Protein AF-A0A7W6ILU9-F1 (afdb_monomer_lite)

Organism: NCBI:txid395930

Sequence (269 aa):
MRFGDVFLIGLHGTRIWRSPSQAEGTRGKYREAATDLNTPDIWGWGEFIFEDMAAGSEQHDWLISVLESDAFKSAPVKVALMHHPAHGMGDNSVPAFAHPEQILDYDDDGRLVGIRYDYPLEKDIFVNDVEPLLSEAGVQLVHTGHSHVWYRFVNPEGMNILETSNVGNNYGCYIEGHKARGNGASGFDYDSADYAVTGDPHGYQPVMPTEFSPMSNADGQPLPCVASNEMTAFSILETGPQGASVNPYVFDATIPDSEVRMFDRFALN

Radius of gyration: 20.17 Å; chains: 1; bounding box: 44×49×65 Å

pLDDT: mean 94.49, std 4.35, range [61.09, 98.75]

Structure (mmCIF, N/CA/C/O backbone):
data_AF-A0A7W6ILU9-F1
#
_entry.id   AF-A0A7W6ILU9-F1
#
loop_
_atom_site.group_PDB
_atom_site.id
_atom_site.type_symbol
_atom_site.label_atom_id
_atom_site.label_alt_id
_atom_site.label_comp_id
_atom_site.label_asym_id
_atom_site.label_entity_id
_atom_site.label_seq_id
_atom_site.pdbx_PDB_ins_code
_atom_site.Cartn_x
_atom_site.Cartn_y
_atom_site.Cartn_z
_atom_site.occupancy
_atom_site.B_iso_or_equiv
_atom_site.auth_seq_id
_atom_site.auth_comp_id
_atom_site.auth_asym_id
_atom_site.auth_atom_id
_atom_site.pdbx_PDB_model_num
ATOM 1 N N . MET A 1 1 ? -4.883 -16.606 12.150 1.00 90.81 1 MET A N 1
ATOM 2 C CA . MET A 1 1 ? -4.634 -17.124 13.519 1.00 90.81 1 MET A CA 1
ATOM 3 C C . MET A 1 1 ? -5.484 -16.336 14.503 1.00 90.81 1 MET A C 1
ATOM 5 O O . MET A 1 1 ? -5.580 -15.129 14.341 1.00 90.81 1 MET A O 1
ATOM 9 N N . ARG A 1 2 ? -6.103 -16.982 15.501 1.00 93.81 2 ARG A N 1
ATOM 10 C CA . ARG A 1 2 ? -6.964 -16.302 16.483 1.00 93.81 2 ARG A CA 1
ATOM 11 C C . ARG A 1 2 ? -6.240 -16.043 17.807 1.00 93.81 2 ARG A C 1
ATOM 13 O O . ARG A 1 2 ? -5.638 -16.958 18.362 1.00 93.81 2 ARG A O 1
ATOM 20 N N . PHE A 1 3 ? -6.384 -14.828 18.325 1.00 92.00 3 PHE A N 1
ATOM 21 C CA . PHE A 1 3 ? -5.905 -14.354 19.620 1.00 92.00 3 PHE A CA 1
ATOM 22 C C . PHE A 1 3 ? -7.059 -13.669 20.359 1.00 92.00 3 PHE A C 1
ATOM 24 O O . PHE A 1 3 ? -7.381 -12.514 20.094 1.00 92.00 3 PHE A O 1
ATOM 31 N N . GLY A 1 4 ? -7.715 -14.393 21.270 1.00 91.69 4 GLY A N 1
ATOM 32 C CA . GLY A 1 4 ? -8.922 -13.888 21.932 1.00 91.69 4 GLY A CA 1
ATOM 33 C C . GLY A 1 4 ? -10.013 -13.550 20.912 1.00 91.69 4 GLY A C 1
ATOM 34 O O . GLY A 1 4 ? -10.457 -14.429 20.168 1.00 91.69 4 GLY A O 1
ATOM 35 N N . ASP A 1 5 ? -10.408 -12.280 20.861 1.00 93.38 5 ASP A N 1
ATOM 36 C CA . ASP A 1 5 ? -11.429 -11.768 19.938 1.00 93.38 5 ASP A CA 1
ATOM 37 C C . ASP A 1 5 ? -10.874 -11.349 18.569 1.00 93.38 5 ASP A C 1
ATOM 39 O O . ASP A 1 5 ? -11.647 -11.060 17.658 1.00 93.38 5 ASP A O 1
ATOM 43 N N . VAL A 1 6 ? -9.549 -11.357 18.397 1.00 96.69 6 VAL A N 1
ATOM 44 C CA . VAL A 1 6 ? -8.892 -10.949 17.153 1.00 96.69 6 VAL A CA 1
ATOM 45 C C . VAL A 1 6 ? -8.537 -12.165 16.311 1.00 96.69 6 VAL A C 1
ATOM 47 O O . VAL A 1 6 ? -7.853 -13.079 16.771 1.00 96.69 6 VAL A O 1
ATOM 50 N N . PHE A 1 7 ? -8.939 -12.166 15.048 1.00 98.25 7 PHE A N 1
ATOM 51 C CA . PHE A 1 7 ? -8.392 -13.034 14.021 1.00 98.25 7 PHE A CA 1
ATOM 52 C C . PHE A 1 7 ? -7.439 -12.242 13.135 1.00 98.25 7 PHE A C 1
ATOM 54 O O . PHE A 1 7 ? -7.813 -11.243 12.532 1.00 98.25 7 PHE A O 1
ATOM 61 N N . LEU A 1 8 ? -6.203 -12.720 13.057 1.00 98.12 8 LEU A N 1
ATOM 62 C CA . LEU A 1 8 ? -5.126 -12.113 12.296 1.00 98.12 8 LEU A CA 1
ATOM 63 C C . LEU A 1 8 ? -4.817 -12.938 11.047 1.00 98.12 8 LEU A C 1
ATOM 65 O O . LEU A 1 8 ? -4.481 -14.124 11.155 1.00 98.12 8 LEU A O 1
ATOM 69 N N . ILE A 1 9 ? -4.906 -12.313 9.881 1.00 98.56 9 ILE A N 1
ATOM 70 C CA . ILE A 1 9 ? -4.467 -12.845 8.591 1.00 98.56 9 ILE A CA 1
ATOM 71 C C . ILE A 1 9 ? -3.109 -12.211 8.289 1.00 98.56 9 ILE A C 1
ATOM 73 O O . ILE A 1 9 ? -2.983 -10.992 8.291 1.00 98.56 9 ILE A O 1
ATOM 77 N N . GLY A 1 10 ? -2.084 -13.031 8.073 1.00 97.69 10 GLY A N 1
ATOM 78 C CA . GLY A 1 10 ? -0.781 -12.561 7.606 1.00 97.69 10 GLY A CA 1
ATOM 79 C C . GLY A 1 10 ? -0.637 -12.887 6.130 1.00 97.69 10 GLY A C 1
ATOM 80 O O . GLY A 1 10 ? -0.646 -14.065 5.784 1.00 97.69 10 GLY A O 1
ATOM 81 N N . LEU A 1 11 ? -0.522 -11.858 5.298 1.00 97.56 11 LEU A N 1
ATOM 82 C CA . LEU A 1 11 ? -0.305 -11.969 3.864 1.00 97.56 11 LEU A CA 1
ATOM 83 C C . LEU A 1 11 ? 1.154 -11.650 3.545 1.00 97.56 11 LEU A C 1
ATOM 85 O O . LEU A 1 11 ? 1.742 -10.694 4.059 1.00 97.56 11 LEU A O 1
ATOM 89 N N . HIS A 1 12 ? 1.732 -12.426 2.644 1.00 95.38 12 HIS A N 1
ATOM 90 C CA . HIS A 1 12 ? 3.054 -12.210 2.087 1.00 95.38 12 HIS A CA 1
ATOM 91 C C . HIS A 1 12 ? 3.025 -11.177 0.947 1.00 95.38 12 HIS A C 1
ATOM 93 O O . HIS A 1 12 ? 3.583 -11.388 -0.126 1.00 95.38 12 HIS A O 1
ATOM 99 N N . GLY A 1 13 ? 2.402 -10.021 1.200 1.00 94.19 13 GLY A N 1
ATOM 100 C CA . GLY A 1 13 ? 2.417 -8.864 0.304 1.00 94.19 13 GLY A CA 1
ATOM 101 C C . GLY A 1 13 ? 3.770 -8.163 0.348 1.00 94.19 13 GLY A C 1
ATOM 102 O O . GLY A 1 13 ? 3.935 -7.142 1.021 1.00 94.19 13 GLY A O 1
ATOM 103 N N . THR A 1 14 ? 4.768 -8.763 -0.301 1.00 93.44 14 THR A N 1
ATOM 104 C CA . THR A 1 14 ? 6.145 -8.261 -0.379 1.00 93.44 14 THR A CA 1
ATOM 105 C C . THR A 1 14 ? 6.693 -8.396 -1.795 1.00 93.44 14 THR A C 1
ATOM 107 O O . THR A 1 14 ? 6.437 -9.371 -2.500 1.00 93.44 14 THR A O 1
ATOM 110 N N . ARG A 1 15 ? 7.499 -7.415 -2.193 1.00 92.50 15 ARG A N 1
ATOM 111 C CA . ARG A 1 15 ? 8.241 -7.398 -3.455 1.00 92.50 15 ARG A CA 1
ATOM 112 C C . ARG A 1 15 ? 9.675 -6.970 -3.207 1.00 92.50 15 ARG A C 1
ATOM 114 O O . ARG A 1 15 ? 9.976 -6.372 -2.167 1.00 92.50 15 ARG A O 1
ATOM 121 N N . ILE A 1 16 ? 10.565 -7.279 -4.142 1.00 94.00 16 ILE A N 1
ATOM 122 C CA . ILE A 1 16 ? 11.944 -6.799 -4.065 1.00 94.00 16 ILE A CA 1
ATOM 123 C C . ILE A 1 16 ? 11.951 -5.265 -4.126 1.00 94.00 16 ILE A C 1
ATOM 125 O O . ILE A 1 16 ? 11.268 -4.662 -4.946 1.00 94.00 16 ILE A O 1
ATOM 129 N N . TRP A 1 17 ? 12.738 -4.619 -3.265 1.00 90.69 17 TRP A N 1
ATOM 130 C CA . TRP A 1 17 ? 12.979 -3.183 -3.390 1.00 90.69 17 TRP A CA 1
ATOM 131 C C . TRP A 1 17 ? 14.043 -2.928 -4.458 1.00 90.69 17 TRP A C 1
ATOM 133 O O . TRP A 1 17 ? 15.142 -3.502 -4.399 1.00 90.69 17 TRP A O 1
ATOM 143 N N . ARG A 1 18 ? 13.753 -2.040 -5.415 1.00 92.31 18 ARG A N 1
ATOM 144 C CA . ARG A 1 18 ? 14.724 -1.578 -6.414 1.00 92.31 18 ARG A CA 1
ATOM 145 C C . ARG A 1 18 ? 14.796 -0.058 -6.463 1.00 92.31 18 ARG A C 1
ATOM 147 O O . ARG A 1 18 ? 13.880 0.667 -6.086 1.00 92.31 18 ARG A O 1
ATOM 154 N N . SER A 1 19 ? 15.920 0.431 -6.984 1.00 91.69 19 SER A N 1
ATOM 155 C CA . SER A 1 19 ? 16.102 1.860 -7.218 1.00 91.69 19 SER A CA 1
ATOM 156 C C . SER A 1 19 ? 15.031 2.386 -8.188 1.00 91.69 19 SER A C 1
ATOM 158 O O . SER A 1 19 ? 14.862 1.788 -9.254 1.00 91.69 19 SER A O 1
ATOM 160 N N . PRO A 1 20 ? 14.363 3.513 -7.874 1.00 90.38 20 PRO A N 1
ATOM 161 C CA . PRO A 1 20 ? 13.434 4.189 -8.782 1.00 90.38 20 PRO A CA 1
ATOM 162 C C . PRO A 1 20 ? 14.133 4.989 -9.890 1.00 90.38 20 PRO A C 1
ATOM 164 O O . PRO A 1 20 ? 13.475 5.546 -10.762 1.00 90.38 20 PRO A O 1
ATOM 167 N N . SER A 1 21 ? 15.466 5.089 -9.862 1.00 91.00 21 SER A N 1
ATOM 168 C CA . SER A 1 21 ? 16.217 5.822 -10.881 1.00 91.00 21 SER A CA 1
ATOM 169 C C . SER A 1 21 ? 16.055 5.183 -12.262 1.00 91.00 21 SER A C 1
ATOM 171 O O . SER A 1 21 ? 16.263 3.985 -12.437 1.00 91.00 21 SER A O 1
ATOM 173 N N . GLN A 1 22 ? 15.770 6.018 -13.261 1.00 90.06 22 GLN A N 1
ATOM 174 C CA . GLN A 1 22 ? 15.741 5.637 -14.675 1.00 90.06 22 GLN A CA 1
ATOM 175 C C . GLN A 1 22 ? 17.067 5.944 -15.399 1.00 90.06 22 GLN A C 1
ATOM 177 O O . GLN A 1 22 ? 17.137 5.880 -16.628 1.00 90.06 22 GLN A O 1
ATOM 182 N N . ALA A 1 23 ? 18.129 6.297 -14.661 1.00 91.69 23 ALA A N 1
ATOM 183 C CA . ALA A 1 23 ? 19.441 6.572 -15.243 1.00 91.69 23 ALA A CA 1
ATOM 184 C C . ALA A 1 23 ? 20.034 5.324 -15.917 1.00 91.69 23 ALA A C 1
ATOM 186 O O . ALA A 1 23 ? 19.822 4.204 -15.455 1.00 91.69 23 ALA A O 1
ATOM 187 N N . GLU A 1 24 ? 20.830 5.528 -16.965 1.00 89.50 24 GLU A N 1
ATOM 188 C CA . GLU A 1 24 ? 21.296 4.477 -17.880 1.00 89.50 24 GLU A CA 1
ATOM 189 C C . GLU 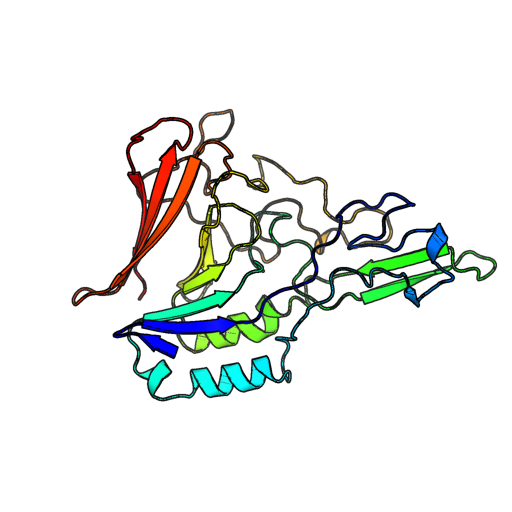A 1 24 ? 22.050 3.315 -17.212 1.00 89.50 24 GLU A C 1
ATOM 191 O O . GLU A 1 24 ? 21.902 2.167 -17.620 1.00 89.50 24 GLU A O 1
ATOM 196 N N . GLY A 1 25 ? 22.816 3.594 -16.155 1.00 91.62 25 GLY A N 1
ATOM 197 C CA . GLY A 1 25 ? 23.538 2.580 -15.378 1.00 91.62 25 GLY A CA 1
ATOM 198 C C . GLY A 1 25 ? 22.722 1.933 -14.255 1.00 91.62 25 GLY A C 1
ATOM 199 O O . GLY A 1 25 ? 23.298 1.274 -13.391 1.00 91.62 25 GLY A O 1
ATOM 200 N N . THR A 1 26 ? 21.408 2.167 -14.190 1.00 91.12 26 THR A N 1
ATOM 201 C CA . THR A 1 26 ? 20.577 1.679 -13.084 1.00 91.12 26 THR A CA 1
ATOM 202 C C . THR A 1 26 ? 19.990 0.318 -13.419 1.00 91.12 26 THR A C 1
ATOM 204 O O . THR A 1 26 ? 19.175 0.200 -14.325 1.00 91.12 26 THR A O 1
ATOM 207 N N . ARG A 1 27 ? 20.322 -0.685 -12.603 1.00 93.12 27 ARG A N 1
ATOM 208 C CA . ARG A 1 27 ? 19.509 -1.895 -12.451 1.00 93.12 27 ARG A CA 1
ATOM 209 C C . ARG A 1 27 ? 18.354 -1.584 -11.499 1.00 93.12 27 ARG A C 1
ATOM 211 O O . ARG A 1 27 ? 18.511 -1.673 -10.275 1.00 93.12 27 ARG A O 1
ATOM 218 N N . GLY A 1 28 ? 17.263 -1.076 -12.059 1.00 93.25 28 GLY A N 1
ATOM 219 C CA . GLY A 1 28 ? 16.183 -0.419 -11.325 1.00 93.25 28 GLY A CA 1
ATOM 220 C C . GLY A 1 28 ? 14.861 -1.171 -11.384 1.00 93.25 28 GLY A C 1
ATOM 221 O O . GLY A 1 28 ? 14.774 -2.274 -11.915 1.00 93.25 28 GLY A O 1
ATOM 222 N N . LYS A 1 29 ? 13.820 -0.548 -10.827 1.00 93.50 29 LYS A N 1
ATOM 223 C CA . LYS A 1 29 ? 12.450 -1.074 -10.915 1.00 93.50 29 LYS A CA 1
ATOM 224 C C . LYS A 1 29 ? 11.869 -0.984 -12.326 1.00 93.50 29 LYS A C 1
ATOM 226 O O . LYS A 1 29 ? 11.129 -1.872 -12.720 1.00 93.50 29 LYS A O 1
ATOM 231 N N . TYR A 1 30 ? 12.229 0.048 -13.087 1.00 94.50 30 TYR A N 1
ATOM 232 C CA . TYR A 1 30 ? 11.633 0.316 -14.402 1.00 94.50 30 TYR A CA 1
ATOM 233 C C . TYR A 1 30 ? 12.499 -0.137 -15.577 1.00 94.50 30 TYR A C 1
ATOM 235 O O . TYR A 1 30 ? 12.015 -0.206 -16.696 1.00 94.50 30 TYR A O 1
ATOM 243 N N . ARG A 1 31 ? 13.789 -0.420 -15.366 1.00 94.50 31 ARG A N 1
ATOM 244 C CA . ARG A 1 31 ? 14.710 -0.767 -16.456 1.00 94.50 31 ARG A CA 1
ATOM 245 C C . ARG A 1 31 ? 15.947 -1.507 -15.982 1.00 94.50 31 ARG A C 1
ATOM 247 O O . ARG A 1 31 ? 16.357 -1.379 -14.825 1.00 94.50 31 ARG A O 1
ATOM 254 N N . GLU A 1 32 ? 16.582 -2.182 -16.929 1.00 96.25 32 GLU A N 1
ATOM 255 C CA . GLU A 1 32 ? 17.940 -2.693 -16.776 1.00 96.25 32 GLU A CA 1
ATOM 256 C C . GLU A 1 32 ? 19.002 -1.636 -17.107 1.00 96.25 32 GLU A C 1
ATOM 258 O O . GLU A 1 32 ? 18.757 -0.640 -17.808 1.00 96.25 32 GLU A O 1
ATOM 263 N N . ALA A 1 33 ? 20.214 -1.878 -16.600 1.00 95.38 33 ALA A N 1
ATOM 264 C CA . ALA A 1 33 ? 21.383 -1.092 -16.959 1.00 95.38 33 ALA A CA 1
ATOM 265 C C . ALA A 1 33 ? 21.766 -1.364 -18.423 1.00 95.38 33 ALA A C 1
ATOM 267 O O . ALA A 1 33 ? 21.808 -2.514 -18.863 1.00 95.38 33 ALA A O 1
ATOM 268 N N . ALA A 1 34 ? 22.103 -0.317 -19.182 1.00 93.69 34 ALA A N 1
ATOM 269 C CA . ALA A 1 34 ? 22.416 -0.456 -20.610 1.00 93.69 34 ALA A CA 1
ATOM 270 C C . ALA A 1 34 ? 23.639 -1.354 -20.882 1.00 93.69 34 ALA A C 1
ATOM 272 O O . ALA A 1 34 ? 23.733 -1.992 -21.928 1.00 93.69 34 ALA A O 1
ATOM 273 N N . THR A 1 35 ? 24.568 -1.452 -19.927 1.00 95.50 35 THR A N 1
ATOM 274 C CA . THR A 1 35 ? 25.740 -2.337 -20.019 1.00 95.50 35 THR A CA 1
ATOM 275 C C . THR A 1 35 ? 25.392 -3.820 -19.923 1.00 95.50 35 THR A C 1
ATOM 277 O O . THR A 1 35 ? 26.192 -4.659 -20.340 1.00 95.50 35 THR A O 1
ATOM 280 N N . ASP A 1 36 ? 24.205 -4.146 -19.411 1.00 95.75 36 ASP A N 1
ATOM 281 C CA . ASP A 1 36 ? 23.847 -5.495 -18.976 1.00 95.75 36 ASP A CA 1
ATOM 282 C C . ASP A 1 36 ? 22.849 -6.167 -19.935 1.00 95.75 36 ASP A C 1
ATOM 284 O O . ASP A 1 36 ? 22.543 -7.348 -19.781 1.00 95.75 36 ASP A O 1
ATOM 288 N N . LEU A 1 37 ? 22.387 -5.462 -20.976 1.00 95.25 37 LEU A N 1
ATOM 289 C CA . LEU A 1 37 ? 21.336 -5.913 -21.905 1.00 95.25 37 LEU A CA 1
ATOM 290 C C . LEU A 1 37 ? 21.620 -7.267 -22.575 1.00 95.25 37 LEU A C 1
ATOM 292 O O . LEU A 1 37 ? 20.694 -7.967 -22.956 1.00 95.25 37 LEU A O 1
ATOM 296 N N . ASN A 1 38 ? 22.889 -7.660 -22.708 1.00 94.56 38 ASN A N 1
ATOM 297 C CA . ASN A 1 38 ? 23.279 -8.939 -23.315 1.00 94.56 38 ASN A CA 1
ATOM 298 C C . ASN A 1 38 ? 23.630 -10.032 -22.287 1.00 94.56 38 ASN A C 1
ATOM 300 O O . ASN A 1 38 ? 24.141 -11.083 -22.670 1.00 94.56 38 ASN A O 1
ATOM 304 N N . THR A 1 39 ? 23.385 -9.794 -20.993 1.00 95.12 39 THR A N 1
ATOM 305 C CA . THR A 1 39 ? 23.725 -10.720 -19.899 1.00 95.12 39 THR A CA 1
ATOM 306 C C . THR A 1 39 ? 22.518 -10.939 -18.969 1.00 95.12 39 THR A C 1
ATOM 308 O O . THR A 1 39 ? 22.460 -10.351 -17.891 1.00 95.12 39 THR A O 1
ATOM 311 N N . PRO A 1 40 ? 21.550 -11.797 -19.346 1.00 93.44 40 PRO A N 1
ATOM 312 C CA . PRO A 1 40 ? 20.323 -12.011 -18.566 1.00 93.44 40 PRO A CA 1
ATOM 313 C C . PRO A 1 40 ? 20.527 -12.422 -17.102 1.00 93.44 40 PRO A C 1
ATOM 315 O O . PRO A 1 40 ? 19.727 -12.070 -16.238 1.00 93.44 40 PRO A O 1
ATOM 318 N N . ASP A 1 41 ? 21.628 -13.111 -16.797 1.00 94.75 41 ASP A N 1
ATOM 319 C CA . ASP A 1 41 ? 21.938 -13.602 -15.447 1.00 94.75 41 ASP A CA 1
ATOM 320 C C . ASP A 1 41 ? 22.176 -12.488 -14.411 1.00 94.75 41 ASP A C 1
ATOM 322 O O . ASP A 1 41 ? 22.170 -12.753 -13.208 1.00 94.75 41 ASP A O 1
ATOM 326 N N . ILE A 1 42 ? 22.412 -11.247 -14.852 1.00 93.81 42 ILE A N 1
ATOM 327 C CA . ILE A 1 42 ? 22.664 -10.105 -13.957 1.00 93.81 42 ILE A CA 1
ATOM 328 C C . ILE A 1 42 ? 21.525 -9.081 -13.931 1.00 93.81 42 ILE A C 1
ATOM 330 O O . ILE A 1 42 ? 21.615 -8.109 -13.168 1.00 93.81 42 ILE A O 1
ATOM 334 N N . TRP A 1 43 ? 20.458 -9.318 -14.701 1.00 95.00 43 TRP A N 1
ATOM 335 C CA . TRP A 1 43 ? 19.278 -8.457 -14.732 1.00 95.00 43 TRP A CA 1
ATOM 336 C C . TRP A 1 43 ? 18.595 -8.369 -13.363 1.00 95.00 43 TRP A C 1
ATOM 338 O O . TRP A 1 43 ? 18.657 -9.273 -12.522 1.00 95.00 43 TRP A O 1
ATOM 348 N N . GLY A 1 44 ? 17.974 -7.222 -13.119 1.00 94.06 44 GLY A N 1
ATOM 349 C CA . GLY A 1 44 ? 17.188 -6.923 -11.935 1.00 94.06 44 GLY A CA 1
ATOM 350 C C . GLY A 1 44 ? 15.788 -7.526 -11.967 1.00 94.06 44 GLY A C 1
ATOM 351 O O . GLY A 1 44 ? 15.272 -7.815 -10.883 1.00 94.06 44 GLY A O 1
ATOM 352 N N . TRP A 1 45 ? 15.228 -7.738 -13.164 1.00 95.38 45 TRP A N 1
ATOM 353 C CA . TRP A 1 45 ? 13.873 -8.259 -13.391 1.00 95.38 45 TRP A CA 1
ATOM 354 C C . TRP A 1 45 ? 12.781 -7.397 -12.744 1.00 95.38 45 TRP A C 1
ATOM 356 O O . TRP A 1 45 ? 11.783 -7.912 -12.247 1.00 95.38 45 TRP A O 1
ATOM 366 N N . GLY A 1 46 ? 13.004 -6.080 -12.711 1.00 95.12 46 GLY A N 1
ATOM 367 C CA . GLY A 1 46 ? 12.098 -5.128 -12.076 1.00 95.12 46 GLY A CA 1
ATOM 368 C C . GLY A 1 46 ? 11.896 -5.368 -10.571 1.00 95.12 46 GLY A C 1
ATOM 369 O O . GLY A 1 46 ? 12.776 -5.871 -9.861 1.00 95.12 46 GLY A O 1
ATOM 370 N N . GLU A 1 47 ? 10.726 -4.969 -10.076 1.00 94.12 47 GLU A N 1
ATOM 371 C CA . GLU A 1 47 ? 10.203 -5.220 -8.734 1.00 94.12 47 GLU A CA 1
ATOM 372 C C . GLU A 1 47 ? 9.282 -6.437 -8.733 1.00 94.12 47 GLU A C 1
ATOM 374 O O . GLU A 1 47 ? 8.073 -6.329 -8.553 1.00 94.12 47 GLU A O 1
ATOM 379 N N . PHE A 1 48 ? 9.870 -7.616 -8.928 1.00 94.31 48 PHE A N 1
ATOM 380 C CA . PHE A 1 48 ? 9.135 -8.871 -8.827 1.00 94.31 48 PHE A CA 1
ATOM 381 C C . PHE A 1 48 ? 8.624 -9.143 -7.402 1.00 94.31 48 PHE A C 1
ATOM 383 O O . PHE A 1 48 ? 9.237 -8.771 -6.390 1.00 94.31 48 PHE A O 1
ATOM 390 N N . ILE A 1 49 ? 7.496 -9.843 -7.345 1.00 95.00 49 ILE A N 1
ATOM 391 C CA . ILE A 1 49 ? 6.822 -10.276 -6.121 1.00 95.00 49 ILE A CA 1
ATOM 392 C C . ILE A 1 49 ? 7.438 -11.600 -5.647 1.00 95.00 49 ILE A C 1
ATOM 394 O O . ILE A 1 49 ? 7.764 -12.461 -6.461 1.00 95.00 49 ILE A O 1
ATOM 398 N N . PHE A 1 50 ? 7.632 -11.759 -4.334 1.00 94.25 50 PHE A N 1
ATOM 399 C CA . PHE A 1 50 ? 8.247 -12.975 -3.780 1.00 94.25 50 PHE A CA 1
ATOM 400 C C . PHE A 1 50 ? 7.276 -14.151 -3.678 1.00 94.25 50 PHE A C 1
ATOM 402 O O . PHE A 1 50 ? 7.660 -15.274 -3.977 1.00 94.25 50 PHE A O 1
ATOM 409 N N . GLU A 1 51 ? 6.042 -13.886 -3.248 1.00 95.50 51 GLU A N 1
ATOM 410 C CA . GLU A 1 51 ? 4.966 -14.877 -3.186 1.00 95.50 51 GLU A CA 1
ATOM 411 C C . GLU A 1 51 ? 3.724 -14.266 -3.806 1.00 95.50 51 GLU A C 1
ATOM 413 O O . GLU A 1 51 ? 3.293 -13.182 -3.406 1.00 95.50 51 GLU A O 1
ATOM 418 N N . ASP A 1 52 ? 3.164 -14.959 -4.786 1.00 95.75 52 ASP A N 1
ATOM 419 C CA . ASP A 1 52 ? 2.038 -14.440 -5.541 1.00 95.75 52 ASP A CA 1
ATOM 420 C C . ASP A 1 52 ? 0.759 -14.430 -4.689 1.00 95.75 52 ASP A C 1
ATOM 422 O O . ASP A 1 52 ? 0.487 -15.364 -3.927 1.00 95.75 52 ASP A O 1
ATOM 426 N N . MET A 1 53 ? -0.040 -13.377 -4.832 1.00 97.19 53 MET A N 1
ATOM 427 C CA . MET A 1 53 ? -1.361 -13.231 -4.208 1.00 97.19 53 MET A CA 1
ATOM 428 C C . MET A 1 53 ? -2.489 -13.163 -5.243 1.00 97.19 53 MET A C 1
ATOM 430 O O . MET A 1 53 ? -3.645 -13.021 -4.850 1.00 97.19 53 MET A O 1
ATOM 434 N N . ALA A 1 54 ? -2.158 -13.253 -6.534 1.00 97.75 54 ALA A N 1
ATOM 435 C CA . ALA A 1 54 ? -3.131 -13.201 -7.609 1.00 97.75 54 ALA A CA 1
ATOM 436 C C . ALA A 1 54 ? -4.098 -14.382 -7.553 1.00 97.75 54 ALA A C 1
ATOM 438 O O . ALA A 1 54 ? -3.782 -15.453 -7.020 1.00 97.75 54 ALA A O 1
ATOM 439 N N . ALA A 1 55 ? -5.271 -14.197 -8.150 1.00 98.12 55 ALA A N 1
ATOM 440 C CA . ALA A 1 55 ? -6.278 -15.239 -8.247 1.00 98.12 55 ALA A CA 1
ATOM 441 C C . ALA A 1 55 ? -5.685 -16.549 -8.808 1.00 98.12 55 ALA A C 1
ATOM 443 O O . ALA A 1 55 ? -5.082 -16.585 -9.882 1.00 98.12 55 ALA A O 1
ATOM 444 N N . GLY A 1 56 ? -5.874 -17.644 -8.067 1.00 97.44 56 GLY A N 1
ATOM 445 C CA . GLY A 1 56 ? -5.341 -18.970 -8.398 1.00 97.44 56 GLY A CA 1
ATOM 446 C C . GLY A 1 56 ? -3.917 -19.249 -7.904 1.00 97.44 56 GLY A C 1
ATOM 447 O O . GLY A 1 56 ? -3.389 -20.330 -8.176 1.00 97.44 56 GLY A O 1
ATOM 448 N N . SER A 1 57 ? -3.283 -18.320 -7.178 1.00 98.38 57 SER A N 1
ATOM 449 C CA . SER A 1 57 ? -2.055 -18.613 -6.437 1.00 98.38 57 SER A CA 1
ATOM 450 C C . SER A 1 57 ? -2.338 -19.463 -5.191 1.00 98.38 57 SER A C 1
ATOM 452 O O . SER A 1 57 ? -3.443 -19.459 -4.644 1.00 98.38 57 SER A O 1
ATOM 454 N N . GLU A 1 58 ? -1.314 -20.156 -4.680 1.00 98.31 58 GLU A N 1
ATOM 455 C CA . GLU A 1 58 ? -1.434 -20.935 -3.438 1.00 98.31 58 GLU A CA 1
ATOM 456 C C . GLU A 1 58 ? -1.875 -20.059 -2.255 1.00 98.31 58 GLU A C 1
ATOM 458 O O . GLU A 1 58 ? -2.696 -20.475 -1.439 1.00 98.31 58 GLU A O 1
ATOM 463 N N . GLN A 1 59 ? -1.368 -18.826 -2.175 1.00 98.12 59 GLN A N 1
ATOM 464 C CA . GLN A 1 59 ? -1.715 -17.900 -1.103 1.00 98.12 59 GLN A CA 1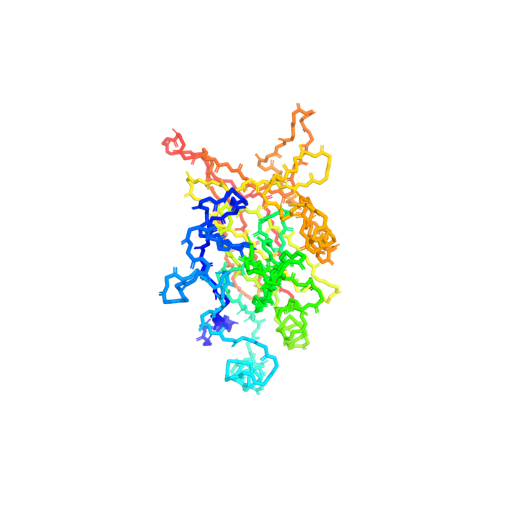
ATOM 465 C C . GLN A 1 59 ? -3.147 -17.372 -1.230 1.00 98.12 59 GLN A C 1
ATOM 467 O O . GLN A 1 59 ? -3.826 -17.216 -0.215 1.00 98.12 59 GLN A O 1
ATOM 472 N N . HIS A 1 60 ? -3.614 -17.115 -2.451 1.00 98.56 60 HIS A N 1
ATOM 473 C CA . HIS A 1 60 ? -4.986 -16.693 -2.706 1.00 98.56 60 HIS A CA 1
ATOM 474 C C . HIS A 1 60 ? -5.986 -17.802 -2.338 1.00 98.56 60 HIS A C 1
ATOM 476 O O . HIS A 1 60 ? -6.936 -17.573 -1.586 1.00 98.56 60 HIS A O 1
ATOM 482 N N . ASP A 1 61 ? -5.732 -19.035 -2.779 1.00 98.50 61 ASP A N 1
ATOM 483 C CA . ASP A 1 61 ? -6.579 -20.188 -2.451 1.00 98.50 61 ASP A CA 1
ATOM 484 C C . ASP A 1 61 ? -6.550 -20.503 -0.947 1.00 98.50 61 ASP A C 1
ATOM 486 O O . ASP A 1 61 ? -7.577 -20.812 -0.328 1.00 98.50 61 ASP A O 1
ATOM 490 N N . TRP A 1 62 ? -5.379 -20.356 -0.321 1.00 98.50 62 TRP A N 1
ATOM 491 C CA . TRP A 1 62 ? -5.250 -20.423 1.129 1.00 98.50 62 TRP A CA 1
ATOM 492 C C . TRP A 1 62 ? -6.086 -19.344 1.822 1.00 98.50 62 TRP A C 1
ATOM 494 O O . TRP A 1 62 ? -6.800 -19.667 2.776 1.00 98.50 62 TRP A O 1
ATOM 504 N N . LEU A 1 63 ? -6.042 -18.093 1.350 1.00 98.75 63 LEU A N 1
ATOM 505 C CA . LEU A 1 63 ? -6.821 -16.996 1.919 1.00 98.75 63 LEU A CA 1
ATOM 506 C C . LEU A 1 63 ? -8.313 -17.331 1.889 1.00 98.75 63 LEU A C 1
ATOM 508 O O . LEU A 1 63 ? -8.955 -17.254 2.935 1.00 98.75 63 LEU A O 1
ATOM 512 N N . ILE A 1 64 ? -8.844 -17.802 0.756 1.00 98.75 64 ILE A N 1
ATOM 513 C CA . ILE A 1 64 ? -10.243 -18.250 0.655 1.00 98.75 64 ILE A CA 1
ATOM 514 C C . ILE A 1 64 ? -10.560 -19.277 1.752 1.00 98.75 64 ILE A C 1
ATOM 516 O O . ILE A 1 64 ? -11.505 -19.090 2.523 1.00 98.75 64 ILE A O 1
ATOM 520 N N . SER A 1 65 ? -9.719 -20.305 1.915 1.00 98.56 65 SER A N 1
ATOM 521 C CA . SER A 1 65 ? -9.932 -21.333 2.947 1.00 98.56 65 SER A CA 1
ATOM 522 C C . SER A 1 65 ? -9.912 -20.773 4.381 1.00 98.56 65 SER A C 1
ATOM 524 O O . SER A 1 65 ? -10.657 -21.226 5.257 1.00 98.56 65 SER A O 1
ATOM 526 N N . VAL A 1 66 ? -9.084 -19.752 4.637 1.00 98.56 66 VAL A N 1
ATOM 527 C CA . VAL A 1 66 ? -9.014 -19.062 5.931 1.00 98.56 66 VAL A CA 1
ATOM 528 C C . VAL A 1 66 ? -10.298 -18.287 6.198 1.00 98.56 66 VAL A C 1
ATOM 530 O O . VAL A 1 66 ? -10.842 -18.394 7.304 1.00 98.56 66 VAL A O 1
ATOM 533 N N . LEU A 1 67 ? -10.797 -17.552 5.203 1.00 98.62 67 LEU A N 1
ATOM 534 C CA . LEU A 1 67 ? -12.033 -16.769 5.295 1.00 98.62 67 LEU A CA 1
ATOM 535 C C . LEU A 1 67 ? -13.268 -17.671 5.473 1.00 98.62 67 LEU A C 1
ATOM 537 O O . LEU A 1 67 ? -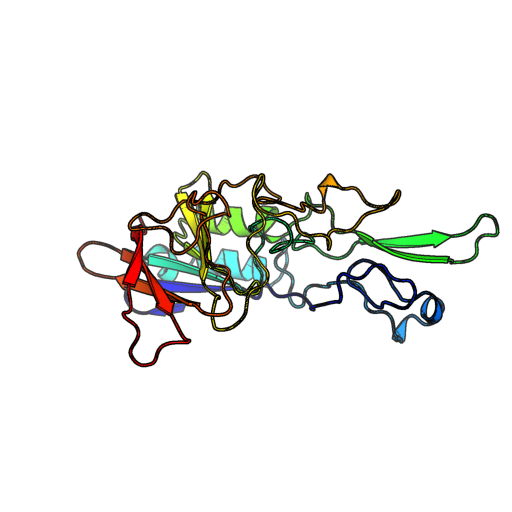14.249 -17.295 6.121 1.00 98.62 67 LEU A O 1
ATOM 541 N N . GLU A 1 68 ? -13.210 -18.908 4.982 1.00 98.25 68 GLU A N 1
ATOM 542 C CA . GLU A 1 68 ? -14.267 -19.900 5.175 1.00 98.25 68 GLU A CA 1
ATOM 543 C C . GLU A 1 68 ? -14.255 -20.571 6.556 1.00 98.25 68 GLU A C 1
ATOM 545 O O . GLU A 1 68 ? -15.264 -21.168 6.949 1.00 98.25 68 GLU A O 1
ATOM 550 N N . SER A 1 69 ? -13.160 -20.461 7.310 1.00 98.31 69 SER A N 1
ATOM 551 C CA . SER A 1 69 ? -13.000 -21.159 8.586 1.00 98.31 69 SER A CA 1
ATOM 552 C C . SER A 1 69 ? -13.935 -20.636 9.685 1.00 98.31 69 SER A C 1
ATOM 554 O O . SER A 1 69 ? -14.162 -19.432 9.831 1.00 98.31 69 SER A O 1
ATOM 556 N N . ASP A 1 70 ? -14.414 -21.539 10.547 1.00 97.50 70 ASP A N 1
ATOM 557 C CA . ASP A 1 70 ? -15.232 -21.171 11.714 1.00 97.50 70 ASP A CA 1
ATOM 558 C C . ASP A 1 70 ? -14.494 -20.208 12.651 1.00 97.50 70 ASP A C 1
ATOM 560 O O . ASP A 1 70 ? -15.094 -19.312 13.249 1.00 97.50 70 ASP A O 1
ATOM 564 N N . ALA A 1 71 ? -13.174 -20.371 12.773 1.00 97.31 71 ALA A N 1
ATOM 565 C CA . ALA A 1 71 ? -12.344 -19.528 13.620 1.00 97.31 71 ALA A CA 1
ATOM 566 C C . ALA A 1 71 ? -12.324 -18.068 13.143 1.00 97.31 71 ALA A C 1
ATOM 568 O O . ALA A 1 71 ? -12.366 -17.176 13.991 1.00 97.31 71 ALA A O 1
ATOM 569 N N . PHE A 1 72 ? -12.285 -17.840 11.825 1.00 98.44 72 PHE A N 1
ATOM 570 C CA . PHE A 1 72 ? -12.391 -16.511 11.223 1.00 98.44 72 PHE A CA 1
ATOM 571 C C . PHE A 1 72 ? -13.817 -15.965 11.336 1.00 98.44 72 PHE A C 1
ATOM 573 O O . PHE A 1 72 ? -14.023 -14.866 11.850 1.00 98.44 72 PHE A O 1
ATOM 580 N N . LYS A 1 73 ? -14.815 -16.753 10.920 1.00 97.81 73 LYS A N 1
ATOM 581 C CA . LYS A 1 73 ? -16.224 -16.327 10.893 1.00 97.81 73 LYS A CA 1
ATOM 582 C C . LYS A 1 73 ? -16.756 -15.938 12.271 1.00 97.81 73 LYS A C 1
ATOM 584 O O . LYS A 1 73 ? -17.568 -15.026 12.376 1.00 97.81 73 LYS A O 1
ATOM 589 N N . SER A 1 74 ? -16.293 -16.615 13.322 1.00 96.44 74 SER A N 1
ATOM 590 C CA . SER A 1 74 ? -16.705 -16.359 14.709 1.00 96.44 74 SER A CA 1
ATOM 591 C C . SER A 1 74 ? -15.829 -15.350 15.459 1.00 96.44 74 SER A C 1
ATOM 593 O O . SER A 1 74 ? -16.027 -15.163 16.664 1.00 96.44 74 SER A O 1
ATOM 595 N N . ALA A 1 75 ? -14.824 -14.752 14.817 1.00 96.62 75 ALA A N 1
ATOM 596 C CA . ALA A 1 75 ? -14.005 -13.722 15.444 1.00 96.62 75 ALA A CA 1
ATOM 597 C C . ALA A 1 75 ? -14.697 -12.351 15.349 1.00 96.62 75 ALA A C 1
ATOM 599 O O . ALA A 1 75 ? -15.056 -11.944 14.242 1.00 96.62 75 ALA A O 1
ATOM 600 N N . PRO A 1 76 ? -14.876 -11.633 16.475 1.00 95.62 76 PRO A N 1
ATOM 601 C CA . PRO A 1 76 ? -15.445 -10.283 16.464 1.00 95.62 76 PRO A CA 1
ATOM 602 C C . PRO A 1 76 ? -14.585 -9.260 15.715 1.00 95.62 76 PRO A C 1
ATOM 604 O O . PRO A 1 76 ? -15.121 -8.355 15.081 1.00 95.62 76 PRO A O 1
ATOM 607 N N . VAL A 1 77 ? -13.260 -9.406 15.788 1.00 97.56 77 VAL A N 1
ATOM 608 C CA . VAL A 1 77 ? -12.298 -8.496 15.162 1.00 97.56 77 VAL A CA 1
ATOM 609 C C . VAL A 1 77 ? -11.448 -9.282 14.173 1.00 97.56 77 VAL A C 1
ATOM 611 O O . VAL A 1 77 ? -10.874 -10.310 14.521 1.00 97.56 77 VAL A O 1
ATOM 614 N N . LYS A 1 78 ? -11.341 -8.800 12.943 1.00 98.38 78 LYS A N 1
ATOM 615 C CA . LYS A 1 78 ? -10.650 -9.426 11.818 1.00 98.38 78 LYS A CA 1
ATOM 616 C C . LYS A 1 78 ? -9.701 -8.407 11.210 1.00 98.38 78 LYS A C 1
ATOM 618 O O . LYS A 1 78 ? -10.113 -7.338 10.761 1.00 98.38 78 LYS A O 1
ATOM 623 N N . VAL A 1 79 ? -8.425 -8.762 11.206 1.00 98.31 79 VAL A N 1
ATOM 624 C CA . VAL A 1 79 ? -7.335 -7.899 10.759 1.00 98.31 79 VAL A CA 1
ATOM 625 C C . VAL A 1 79 ? -6.493 -8.656 9.746 1.00 98.31 79 VAL A C 1
ATOM 627 O O . VAL A 1 79 ? -6.110 -9.799 9.998 1.00 98.31 79 VAL A O 1
ATOM 630 N N . ALA A 1 80 ? -6.168 -8.011 8.633 1.00 98.38 80 ALA A N 1
ATOM 631 C CA . ALA A 1 80 ? -5.152 -8.461 7.698 1.00 98.38 80 ALA A CA 1
ATOM 632 C C . ALA A 1 80 ? -3.880 -7.620 7.848 1.00 98.38 80 ALA A C 1
ATOM 634 O O . ALA A 1 80 ? -3.932 -6.420 8.115 1.00 98.38 80 ALA A O 1
ATOM 635 N N . LEU A 1 81 ? -2.730 -8.264 7.688 1.00 97.00 81 LEU A N 1
ATOM 636 C CA . LEU A 1 81 ? -1.413 -7.643 7.719 1.00 97.00 81 LEU A CA 1
ATOM 637 C C . LEU A 1 81 ? -0.674 -7.955 6.429 1.00 97.00 81 LEU A C 1
ATOM 639 O O . LEU A 1 81 ? -0.601 -9.120 6.039 1.00 97.00 81 LEU A O 1
ATOM 643 N N . MET A 1 82 ? -0.047 -6.944 5.841 1.00 95.75 82 MET A N 1
ATOM 644 C CA . MET A 1 82 ? 0.938 -7.121 4.776 1.00 95.75 82 MET A CA 1
ATOM 645 C C . MET A 1 82 ? 2.011 -6.040 4.866 1.00 95.75 82 MET A C 1
ATOM 647 O O . MET A 1 82 ? 1.824 -5.029 5.532 1.00 95.75 82 MET A O 1
ATOM 651 N N . HIS A 1 83 ? 3.174 -6.252 4.254 1.00 94.88 83 HIS A N 1
ATOM 652 C CA . HIS A 1 83 ? 4.248 -5.263 4.347 1.00 94.88 83 HIS A CA 1
ATOM 653 C C . HIS A 1 83 ? 4.047 -4.109 3.365 1.00 94.88 83 HIS A C 1
ATOM 655 O O . HIS A 1 83 ? 4.125 -2.951 3.765 1.00 94.88 83 HIS A O 1
ATOM 661 N N . HIS A 1 84 ? 3.823 -4.426 2.090 1.00 92.06 84 HIS A N 1
ATOM 662 C CA . HIS A 1 84 ? 3.729 -3.434 1.028 1.00 92.06 84 HIS A CA 1
ATOM 663 C C . HIS A 1 84 ? 2.336 -2.789 0.992 1.00 92.06 84 HIS A C 1
ATOM 665 O O . HIS A 1 84 ? 1.361 -3.517 1.126 1.00 92.06 84 HIS A O 1
ATOM 671 N N . PRO A 1 85 ? 2.206 -1.467 0.815 1.00 90.88 85 PRO A N 1
ATOM 672 C CA . PRO A 1 85 ? 0.917 -0.814 0.634 1.00 90.88 85 PRO A CA 1
ATOM 673 C C . PRO A 1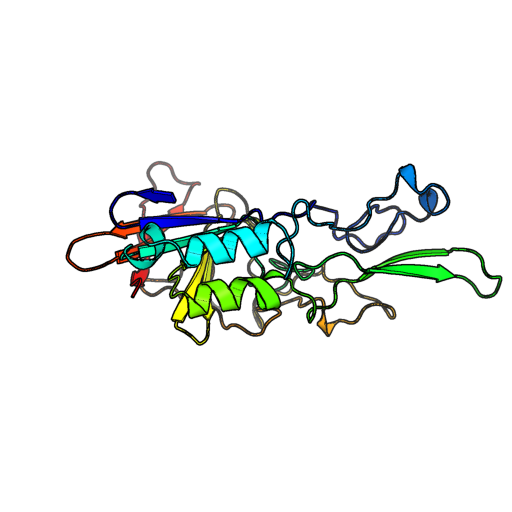 85 ? 0.506 -0.816 -0.846 1.00 90.88 85 PRO A C 1
ATOM 675 O O . PRO A 1 85 ? 1.297 -0.434 -1.703 1.00 90.88 85 PRO A O 1
ATOM 678 N N . ALA A 1 86 ? -0.729 -1.226 -1.147 1.00 87.25 86 ALA A N 1
ATOM 679 C CA . ALA A 1 86 ? -1.327 -1.051 -2.480 1.00 87.25 86 ALA A CA 1
ATOM 680 C C . ALA A 1 86 ? -2.059 0.296 -2.603 1.00 87.25 86 ALA A C 1
ATOM 682 O O . ALA A 1 86 ? -1.991 0.961 -3.632 1.00 87.25 86 ALA A O 1
ATOM 683 N N . HIS A 1 87 ? -2.666 0.746 -1.503 1.00 94.25 87 HIS A N 1
ATOM 684 C CA . HIS A 1 87 ? -3.153 2.114 -1.356 1.00 94.25 87 HIS A CA 1
ATOM 685 C C . HIS A 1 87 ? -2.133 2.973 -0.629 1.00 94.25 87 HIS A C 1
ATOM 687 O O . HIS A 1 87 ? -1.522 2.504 0.329 1.00 94.25 87 HIS A O 1
ATOM 693 N N . GLY A 1 88 ? -1.973 4.225 -1.040 1.00 91.06 88 GLY A N 1
ATOM 694 C CA . GLY A 1 88 ? -0.919 5.103 -0.535 1.00 91.06 88 GLY A CA 1
ATOM 695 C C . GLY A 1 88 ? -1.131 6.564 -0.911 1.00 91.06 88 GLY A C 1
ATOM 696 O O . GLY A 1 88 ? -2.163 6.947 -1.441 1.00 91.06 88 GLY A O 1
ATOM 697 N N . MET A 1 89 ? -0.158 7.423 -0.617 1.00 88.06 89 MET A N 1
ATOM 698 C CA . MET A 1 89 ? -0.184 8.822 -1.054 1.00 88.06 89 MET A CA 1
ATOM 699 C C . MET A 1 89 ? 0.926 9.038 -2.075 1.00 88.06 89 MET A C 1
ATOM 701 O O . MET A 1 89 ? 2.094 9.175 -1.723 1.00 88.06 89 MET A O 1
ATOM 705 N N . GLY A 1 90 ? 0.555 9.039 -3.348 1.00 84.19 90 GLY A N 1
ATOM 706 C CA . GLY A 1 90 ? 1.440 9.085 -4.500 1.00 84.19 90 GLY A CA 1
ATOM 707 C C . GLY A 1 90 ? 2.354 7.870 -4.533 1.00 84.19 90 GLY A C 1
ATOM 708 O O . GLY A 1 90 ? 1.943 6.733 -4.336 1.00 84.19 90 GLY A O 1
ATOM 709 N N . ASP A 1 91 ? 3.645 8.129 -4.691 1.00 81.12 91 ASP A N 1
ATOM 710 C CA . ASP A 1 91 ? 4.650 7.096 -4.943 1.00 81.12 91 ASP A CA 1
ATOM 711 C C . ASP A 1 91 ? 4.996 6.219 -3.713 1.00 81.12 91 ASP A C 1
ATOM 713 O O . ASP A 1 91 ? 5.989 5.494 -3.717 1.00 81.12 91 ASP A O 1
ATOM 717 N N . ASN A 1 92 ? 4.208 6.282 -2.632 1.00 85.19 92 ASN A N 1
ATOM 718 C CA . ASN A 1 92 ? 4.291 5.329 -1.517 1.00 85.19 92 ASN A CA 1
ATOM 719 C C . ASN A 1 92 ? 3.821 3.919 -1.918 1.00 85.19 92 ASN A C 1
ATOM 721 O O . ASN A 1 92 ? 4.290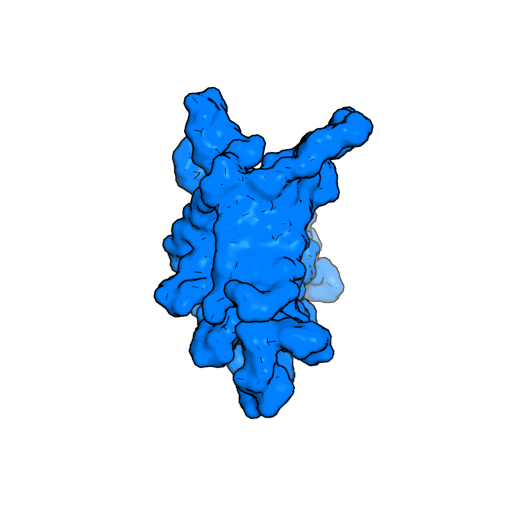 2.941 -1.339 1.00 85.19 92 ASN A O 1
ATOM 725 N N . SER A 1 93 ? 2.946 3.824 -2.920 1.00 86.62 93 SER A N 1
ATOM 726 C CA . SER A 1 93 ? 2.397 2.574 -3.459 1.00 86.62 93 SER A CA 1
ATOM 727 C C . SER A 1 93 ? 2.657 2.427 -4.965 1.00 86.62 93 SER A C 1
ATOM 729 O O . SER A 1 93 ? 1.929 1.729 -5.659 1.00 86.62 93 SER A O 1
ATOM 731 N N . VAL A 1 94 ? 3.711 3.079 -5.481 1.00 88.62 94 VAL A N 1
ATOM 732 C CA . VAL A 1 94 ? 4.101 3.025 -6.901 1.00 88.62 94 VAL A CA 1
ATOM 733 C C . VAL A 1 94 ? 5.443 2.297 -7.071 1.00 88.62 94 VAL A C 1
ATOM 735 O O . VAL A 1 94 ? 6.408 2.560 -6.336 1.00 88.62 94 VAL A O 1
ATOM 738 N N . PRO A 1 95 ? 5.556 1.376 -8.045 1.00 92.94 95 PRO A N 1
ATOM 739 C CA . PRO A 1 95 ? 4.524 0.929 -8.987 1.00 92.94 95 PRO A CA 1
ATOM 740 C C . PRO A 1 95 ? 3.389 0.162 -8.305 1.00 92.94 95 PRO A C 1
ATOM 742 O O . PRO A 1 95 ? 3.552 -0.241 -7.151 1.00 92.94 95 PRO A O 1
ATOM 745 N N . ALA A 1 96 ? 2.296 -0.090 -9.026 1.00 94.31 96 ALA A N 1
ATOM 746 C CA . ALA A 1 96 ? 1.234 -0.998 -8.593 1.00 94.31 96 ALA A CA 1
ATOM 747 C C . ALA A 1 96 ? 1.803 -2.338 -8.090 1.00 94.31 96 ALA A C 1
ATOM 749 O O . ALA A 1 96 ? 2.882 -2.772 -8.523 1.00 94.31 96 ALA A O 1
ATOM 750 N N . PHE A 1 97 ? 1.115 -3.003 -7.157 1.00 95.31 97 PHE A N 1
ATOM 751 C CA . PHE A 1 97 ? 1.535 -4.323 -6.677 1.00 95.31 97 PHE A CA 1
ATOM 752 C C . PHE A 1 97 ? 1.184 -5.395 -7.723 1.00 95.31 97 PHE A C 1
ATOM 754 O O . PHE A 1 97 ? 0.231 -6.151 -7.574 1.00 95.31 97 PHE A O 1
ATOM 761 N N . ALA A 1 98 ? 1.950 -5.424 -8.813 1.00 95.94 98 ALA A N 1
ATOM 762 C CA . ALA A 1 98 ? 1.733 -6.268 -9.982 1.00 95.94 98 ALA A CA 1
ATOM 763 C C . ALA A 1 98 ? 3.034 -6.961 -10.415 1.00 95.94 98 ALA A C 1
ATOM 765 O O . ALA A 1 98 ? 4.139 -6.520 -10.082 1.00 95.94 98 ALA A O 1
ATOM 766 N N . HIS A 1 99 ? 2.906 -8.047 -11.180 1.00 96.69 99 HIS A N 1
ATOM 767 C CA . HIS A 1 99 ? 4.058 -8.676 -11.827 1.00 96.69 99 HIS A CA 1
ATOM 768 C C . HIS A 1 99 ? 4.650 -7.739 -12.892 1.00 96.69 99 HIS A C 1
ATOM 770 O O . HIS A 1 99 ? 3.886 -7.157 -13.661 1.00 96.69 99 HIS A O 1
ATOM 776 N N . PRO A 1 100 ? 5.987 -7.598 -12.974 1.00 96.06 100 PRO A N 1
ATOM 777 C CA . PRO A 1 100 ? 6.619 -6.703 -13.938 1.00 96.06 100 PRO A CA 1
ATOM 778 C C . PRO A 1 100 ? 6.413 -7.192 -15.376 1.00 96.06 100 PRO A C 1
ATOM 780 O O . PRO A 1 100 ? 6.768 -8.325 -15.717 1.00 96.06 100 PRO A O 1
ATOM 783 N N . GLU A 1 101 ? 5.917 -6.317 -16.248 1.00 96.19 101 GLU A N 1
ATOM 784 C CA . GLU A 1 101 ? 5.754 -6.610 -17.672 1.00 96.19 101 GLU A CA 1
ATOM 785 C C . GLU A 1 101 ? 7.007 -6.193 -18.434 1.00 96.19 101 GLU A C 1
ATOM 787 O O . GLU A 1 101 ? 7.285 -5.008 -18.614 1.00 96.19 101 GLU A O 1
ATOM 792 N N . GLN A 1 102 ? 7.805 -7.176 -18.858 1.00 95.88 102 GLN A N 1
ATOM 793 C CA . GLN A 1 102 ? 9.045 -6.902 -19.575 1.00 95.88 102 GLN A CA 1
ATOM 794 C C . GLN A 1 102 ? 8.771 -6.369 -20.983 1.00 95.88 102 GLN A C 1
ATOM 796 O O . GLN A 1 102 ? 8.087 -7.004 -21.787 1.00 95.88 102 GLN A O 1
ATOM 801 N N . ILE A 1 103 ? 9.423 -5.257 -21.308 1.00 94.81 103 ILE A N 1
ATOM 802 C CA . ILE A 1 103 ? 9.440 -4.653 -22.634 1.00 94.81 103 ILE A CA 1
ATOM 803 C C . ILE A 1 103 ? 10.884 -4.634 -23.138 1.00 94.81 103 ILE A C 1
ATOM 805 O O . ILE A 1 103 ? 11.797 -4.204 -22.432 1.00 94.81 103 ILE A O 1
ATOM 809 N N . LEU A 1 104 ? 11.091 -5.127 -24.359 1.00 94.69 104 LEU A N 1
ATOM 810 C CA . LEU A 1 104 ? 12.382 -5.123 -25.043 1.00 94.69 104 LEU A CA 1
ATOM 811 C C . LEU A 1 104 ? 12.363 -4.033 -26.117 1.00 94.69 104 LEU A C 1
ATOM 813 O O . LEU A 1 104 ? 11.586 -4.119 -27.069 1.00 94.69 104 LEU A O 1
ATOM 817 N N . ASP A 1 105 ? 13.219 -3.026 -25.972 1.00 93.00 105 ASP A N 1
ATOM 818 C CA . ASP A 1 105 ? 13.322 -1.919 -26.918 1.00 93.00 105 ASP A CA 1
ATOM 819 C C . ASP A 1 105 ? 14.430 -2.210 -27.938 1.00 93.00 105 ASP A C 1
ATOM 821 O O . ASP A 1 105 ? 15.572 -2.508 -27.569 1.00 93.00 105 ASP A O 1
ATOM 825 N N . TYR A 1 106 ? 14.106 -2.093 -29.226 1.00 94.25 106 TYR A N 1
ATOM 826 C CA . TYR A 1 106 ? 15.032 -2.330 -30.334 1.00 94.25 106 TYR A CA 1
ATOM 827 C C . TYR A 1 106 ? 15.220 -1.067 -31.182 1.00 94.25 106 TYR A C 1
ATOM 829 O O . TYR A 1 106 ? 14.274 -0.303 -31.367 1.00 94.25 106 TYR A O 1
ATOM 837 N N . ASP A 1 107 ? 16.429 -0.858 -31.707 1.00 94.50 107 ASP A N 1
ATOM 838 C CA . ASP A 1 107 ? 16.689 0.175 -32.719 1.00 94.50 107 ASP A CA 1
ATOM 839 C C . ASP A 1 107 ? 16.197 -0.242 -34.122 1.00 94.50 107 ASP A C 1
ATOM 841 O O . ASP A 1 107 ? 15.771 -1.378 -34.344 1.00 94.50 107 ASP A O 1
ATOM 845 N N . ASP A 1 108 ? 16.286 0.676 -35.093 1.00 96.44 108 ASP A N 1
ATOM 846 C CA . ASP A 1 108 ? 15.891 0.441 -36.494 1.00 96.44 108 ASP A CA 1
ATOM 847 C C . ASP A 1 108 ? 16.678 -0.701 -37.174 1.00 96.44 108 ASP A C 1
ATOM 849 O O . ASP A 1 108 ? 16.213 -1.285 -38.155 1.00 96.44 108 ASP A O 1
ATOM 853 N N . ASP A 1 109 ? 17.862 -1.040 -36.652 1.00 95.81 109 ASP A N 1
ATOM 854 C CA . ASP A 1 109 ? 18.708 -2.139 -37.128 1.00 95.81 109 ASP A CA 1
ATOM 855 C C . ASP A 1 109 ? 18.399 -3.474 -36.409 1.00 95.81 109 ASP A C 1
ATOM 857 O O . ASP A 1 109 ? 19.049 -4.493 -36.677 1.00 95.81 109 ASP A O 1
ATOM 861 N N . GLY A 1 110 ? 17.422 -3.492 -35.495 1.00 94.69 110 GLY A N 1
ATOM 862 C CA . GLY A 1 110 ? 17.005 -4.665 -34.725 1.00 94.69 110 GLY A CA 1
ATOM 863 C C . GLY A 1 110 ? 17.928 -5.020 -33.556 1.00 94.69 110 GLY A C 1
ATOM 864 O O . GLY A 1 110 ? 17.896 -6.156 -33.073 1.00 94.69 110 GLY A O 1
ATOM 865 N N . ARG A 1 111 ? 18.775 -4.095 -33.093 1.00 94.50 111 ARG A N 1
ATOM 866 C CA . ARG A 1 111 ? 19.627 -4.297 -31.911 1.00 94.50 111 ARG A CA 1
ATOM 867 C C . ARG A 1 111 ? 18.861 -3.944 -30.646 1.00 94.50 111 ARG A C 1
ATOM 869 O O . ARG A 1 111 ? 18.197 -2.918 -30.597 1.00 94.50 111 ARG A O 1
ATOM 876 N N . LEU A 1 112 ? 18.992 -4.778 -29.616 1.00 94.69 112 LEU A N 1
ATOM 877 C CA . LEU A 1 112 ? 18.436 -4.498 -28.292 1.00 94.69 112 LEU A CA 1
ATOM 878 C C . LEU A 1 112 ? 19.140 -3.272 -27.692 1.00 94.69 112 LEU A C 1
ATOM 880 O O . LEU A 1 112 ? 20.355 -3.299 -27.480 1.00 94.69 112 LEU A O 1
ATOM 884 N N . VAL A 1 113 ? 18.376 -2.218 -27.416 1.00 94.00 113 VAL A N 1
ATOM 885 C CA . VAL A 1 113 ? 18.861 -0.943 -26.857 1.00 94.00 113 VAL A CA 1
ATOM 886 C C . VAL A 1 113 ? 18.288 -0.637 -25.474 1.00 94.00 113 VAL A C 1
ATOM 888 O O . VAL A 1 113 ? 18.798 0.248 -24.786 1.00 94.00 113 VAL A O 1
ATOM 891 N N . GLY A 1 114 ? 17.279 -1.389 -25.030 1.00 93.88 114 GLY A N 1
ATOM 892 C CA . GLY A 1 114 ? 16.683 -1.225 -23.711 1.00 93.88 114 GLY A CA 1
ATOM 893 C C . GLY A 1 114 ? 15.894 -2.448 -23.262 1.00 93.88 114 GLY A C 1
ATOM 894 O O . GLY A 1 114 ? 15.351 -3.192 -24.073 1.00 93.88 114 GLY A O 1
ATOM 895 N N . ILE A 1 115 ? 15.848 -2.649 -21.949 1.00 95.44 115 ILE A N 1
ATOM 896 C CA . ILE A 1 115 ? 14.895 -3.541 -21.289 1.00 95.44 115 ILE A CA 1
ATOM 897 C C . ILE A 1 115 ? 14.207 -2.703 -20.227 1.00 95.44 115 ILE A C 1
ATOM 899 O O . ILE A 1 115 ? 14.883 -2.138 -19.358 1.00 95.44 115 ILE A O 1
ATOM 903 N N . ARG A 1 116 ? 12.884 -2.621 -20.312 1.00 94.81 116 ARG A N 1
ATOM 904 C CA . ARG A 1 116 ? 12.024 -1.887 -19.387 1.00 94.81 116 ARG A CA 1
ATOM 905 C C . ARG A 1 116 ? 11.008 -2.817 -18.742 1.00 94.81 116 ARG A C 1
ATOM 907 O O . ARG A 1 116 ? 10.775 -3.921 -19.228 1.00 94.81 116 ARG A O 1
ATOM 914 N N . TYR A 1 117 ? 10.431 -2.356 -17.644 1.00 95.88 117 TYR A N 1
ATOM 915 C CA . TYR A 1 117 ? 9.385 -3.051 -16.911 1.00 95.88 117 TYR A CA 1
ATOM 916 C C . TYR A 1 117 ? 8.241 -2.090 -16.657 1.00 95.88 117 TYR A C 1
ATOM 918 O O . TYR A 1 117 ? 8.458 -1.036 -16.053 1.00 95.88 117 TYR A O 1
ATOM 926 N N . ASP A 1 118 ? 7.061 -2.477 -17.120 1.00 95.44 118 ASP A N 1
ATOM 927 C CA . ASP A 1 118 ? 5.823 -1.763 -16.853 1.00 95.44 118 ASP A CA 1
ATOM 928 C C . ASP A 1 118 ? 5.030 -2.445 -15.738 1.00 95.44 118 ASP A C 1
ATOM 930 O O . ASP A 1 118 ? 5.197 -3.642 -15.478 1.00 95.44 118 ASP A O 1
ATOM 934 N N . TYR A 1 119 ? 4.177 -1.668 -15.078 1.00 95.75 119 TYR A N 1
ATOM 935 C CA . TYR A 1 119 ? 3.332 -2.127 -13.979 1.00 95.75 119 TYR A CA 1
ATOM 936 C C . TYR A 1 119 ? 1.938 -1.528 -14.147 1.00 95.75 119 TYR A C 1
ATOM 938 O O . TYR A 1 119 ? 1.605 -0.582 -13.428 1.00 95.75 119 TYR A O 1
ATOM 946 N N . PRO A 1 120 ? 1.143 -2.052 -15.094 1.00 95.56 120 PRO A N 1
ATOM 947 C CA . PRO A 1 120 ? -0.169 -1.497 -15.378 1.00 95.56 120 PRO A CA 1
ATOM 948 C C . PRO A 1 120 ? -1.026 -1.468 -14.114 1.00 95.56 120 PRO A C 1
ATOM 950 O O . PRO A 1 120 ? -1.129 -2.477 -13.402 1.00 95.56 120 PRO A O 1
ATOM 953 N N . LEU A 1 121 ? -1.619 -0.315 -13.813 1.00 95.06 121 LEU A N 1
ATOM 954 C CA . LEU A 1 121 ? -2.359 -0.104 -12.574 1.00 95.06 121 LEU A CA 1
ATOM 955 C C . LEU A 1 121 ? -3.577 -1.024 -12.486 1.00 95.06 121 LEU A C 1
ATOM 957 O O . LEU A 1 121 ? -3.904 -1.528 -11.411 1.00 95.06 121 LEU A O 1
ATOM 961 N N . GLU A 1 122 ? -4.207 -1.320 -13.624 1.00 96.25 122 GLU A N 1
ATOM 962 C CA . GLU A 1 122 ? -5.330 -2.250 -13.701 1.00 96.25 122 GLU A CA 1
ATOM 963 C C . GLU A 1 122 ? -4.950 -3.698 -13.370 1.00 96.25 122 GLU A C 1
ATOM 965 O O . GLU A 1 122 ? -5.842 -4.531 -13.219 1.00 96.25 122 GLU A O 1
ATOM 970 N N . LYS A 1 123 ? -3.653 -4.012 -13.249 1.00 97.31 123 LYS A N 1
ATOM 971 C CA . LYS A 1 123 ? -3.136 -5.329 -12.847 1.00 97.31 123 LYS A CA 1
ATOM 972 C C . LYS A 1 123 ? -2.681 -5.374 -11.390 1.00 97.31 123 LYS A C 1
ATOM 974 O O . LYS A 1 123 ? -2.043 -6.351 -11.000 1.00 97.31 123 LYS A O 1
ATOM 979 N N . ASP A 1 124 ? -2.990 -4.357 -10.582 1.00 97.44 124 ASP A N 1
ATOM 980 C CA . ASP A 1 124 ? -2.694 -4.388 -9.149 1.00 97.44 124 ASP A CA 1
ATOM 981 C C . ASP A 1 124 ? -3.384 -5.590 -8.487 1.00 97.44 124 ASP A C 1
ATOM 983 O O . ASP A 1 124 ? -4.612 -5.683 -8.421 1.00 97.44 124 ASP A O 1
ATOM 987 N N . ILE A 1 125 ? -2.580 -6.542 -8.022 1.00 98.12 125 ILE A N 1
ATOM 988 C CA . ILE A 1 125 ? -3.051 -7.826 -7.503 1.00 98.12 125 ILE A CA 1
ATOM 989 C C . ILE A 1 125 ? -3.827 -7.632 -6.205 1.00 98.12 125 ILE A C 1
ATOM 991 O O . ILE A 1 125 ? -4.816 -8.323 -5.965 1.00 98.12 125 ILE A O 1
ATOM 995 N N . PHE A 1 126 ? -3.397 -6.703 -5.347 1.00 97.19 126 PHE A N 1
ATOM 996 C CA . PHE A 1 126 ? -4.097 -6.504 -4.087 1.00 97.19 126 PHE A CA 1
ATOM 997 C C . PHE A 1 126 ? -5.496 -5.955 -4.345 1.00 97.19 126 PHE A C 1
ATOM 999 O O . PHE A 1 126 ? -6.459 -6.516 -3.832 1.00 97.19 126 PHE A O 1
ATOM 1006 N N . VAL A 1 127 ? -5.604 -4.907 -5.161 1.00 97.25 127 VAL A N 1
ATOM 1007 C CA . VAL A 1 127 ? -6.886 -4.239 -5.424 1.00 97.25 127 VAL A CA 1
ATOM 1008 C C . VAL A 1 127 ? -7.862 -5.147 -6.168 1.00 97.25 127 VAL A C 1
ATOM 1010 O O . VAL A 1 127 ? -9.052 -5.150 -5.865 1.00 97.25 127 VAL A O 1
ATOM 1013 N N . ASN A 1 128 ? -7.372 -5.955 -7.109 1.00 97.94 128 ASN A N 1
ATOM 1014 C CA . ASN A 1 128 ? -8.245 -6.804 -7.918 1.00 97.94 128 ASN A CA 1
ATOM 1015 C C . ASN A 1 128 ? -8.617 -8.132 -7.247 1.00 97.94 128 ASN A C 1
ATOM 1017 O O . ASN A 1 128 ? -9.769 -8.554 -7.346 1.00 97.94 128 ASN A O 1
ATOM 1021 N N . ASP A 1 129 ? -7.668 -8.786 -6.570 1.00 98.44 129 ASP A N 1
ATOM 1022 C CA . ASP A 1 129 ? -7.834 -10.188 -6.165 1.00 98.44 129 ASP A CA 1
ATOM 1023 C C . ASP A 1 129 ? -7.924 -10.370 -4.642 1.00 98.44 129 ASP A C 1
ATOM 1025 O O . ASP A 1 129 ? -8.554 -11.311 -4.162 1.00 98.44 129 ASP A O 1
ATOM 1029 N N . VAL A 1 130 ? -7.322 -9.476 -3.850 1.00 98.50 130 VAL A N 1
ATOM 1030 C CA . VAL A 1 130 ? -7.213 -9.650 -2.390 1.00 98.50 130 VAL A CA 1
ATOM 1031 C C . VAL A 1 130 ? -8.195 -8.767 -1.629 1.00 98.50 130 VAL A C 1
ATOM 1033 O O . VAL A 1 130 ? -8.920 -9.256 -0.761 1.00 98.50 130 VAL A O 1
ATOM 1036 N N . GLU A 1 131 ? -8.224 -7.470 -1.928 1.00 98.31 131 GLU A N 1
ATOM 1037 C CA . GLU A 1 131 ? -9.082 -6.497 -1.258 1.00 98.31 131 GLU A CA 1
ATOM 1038 C C . GLU A 1 131 ? -10.561 -6.904 -1.312 1.00 98.31 131 GLU A C 1
ATOM 1040 O O . GLU A 1 131 ? -11.187 -6.894 -0.246 1.00 98.31 131 GLU A O 1
ATOM 1045 N N . PRO A 1 132 ? -11.120 -7.355 -2.458 1.00 98.44 132 PRO A N 1
ATOM 1046 C CA . PRO A 1 132 ? -12.517 -7.771 -2.516 1.00 98.44 132 PRO A CA 1
ATOM 1047 C C . PRO A 1 132 ? -12.812 -8.945 -1.579 1.00 98.44 132 PRO A C 1
ATOM 1049 O O . PRO A 1 132 ? -13.791 -8.898 -0.838 1.00 98.44 132 PRO A O 1
ATOM 1052 N N . LEU A 1 133 ? -11.930 -9.951 -1.514 1.00 98.62 133 LEU A N 1
ATOM 1053 C CA . LEU A 1 133 ? -12.098 -11.095 -0.610 1.00 98.62 133 LEU A CA 1
ATOM 1054 C C . LEU A 1 133 ? -12.114 -10.669 0.860 1.00 98.62 133 LEU A C 1
ATOM 1056 O O . LEU A 1 133 ? -12.948 -11.136 1.639 1.00 98.62 133 LEU A O 1
ATOM 1060 N N . LEU A 1 134 ? -11.191 -9.787 1.253 1.00 98.69 134 LEU A N 1
ATOM 1061 C CA . LEU A 1 134 ? -11.120 -9.281 2.624 1.00 98.69 134 LEU A CA 1
ATOM 1062 C C . LEU A 1 134 ? -12.363 -8.447 2.965 1.00 98.69 134 LEU A C 1
ATOM 1064 O O . LEU A 1 134 ? -12.970 -8.651 4.022 1.00 98.69 134 LEU A O 1
ATOM 1068 N N . SER A 1 135 ? -12.753 -7.555 2.054 1.00 97.94 135 SER A N 1
ATOM 1069 C CA . SER A 1 135 ? -13.903 -6.661 2.191 1.00 97.94 135 SER A CA 1
ATOM 1070 C C . SER A 1 135 ? -15.213 -7.449 2.330 1.00 97.94 135 SER A C 1
ATOM 1072 O O . SER A 1 135 ? -15.931 -7.305 3.322 1.00 97.94 135 SER A O 1
ATOM 1074 N N . GLU A 1 136 ? -15.478 -8.388 1.415 1.00 98.06 136 GLU A N 1
ATOM 1075 C CA . GLU A 1 136 ? -16.677 -9.240 1.426 1.00 98.06 136 GLU A CA 1
ATOM 1076 C C . GLU A 1 136 ? -16.750 -10.153 2.659 1.00 98.06 136 GLU A C 1
ATOM 1078 O O . GLU A 1 136 ? -17.831 -10.413 3.197 1.00 98.06 136 GLU A O 1
ATOM 1083 N N . ALA A 1 137 ? -15.601 -10.622 3.156 1.00 98.25 137 ALA A N 1
ATOM 1084 C CA . ALA A 1 137 ? -15.524 -11.449 4.359 1.00 98.25 137 ALA A CA 1
ATOM 1085 C C . ALA A 1 137 ? -15.672 -10.648 5.674 1.00 98.25 137 ALA A C 1
ATOM 1087 O O . ALA A 1 137 ? -15.693 -11.228 6.778 1.00 98.25 137 ALA A O 1
ATOM 1088 N N . GLY A 1 138 ? -15.792 -9.321 5.574 1.00 98.00 138 GLY A N 1
ATOM 1089 C CA . GLY A 1 138 ? -15.955 -8.405 6.698 1.00 98.00 138 GLY A CA 1
ATOM 1090 C C . GLY A 1 138 ? -14.682 -8.252 7.524 1.00 98.00 138 GLY A C 1
ATOM 1091 O O . GLY A 1 138 ? -14.753 -8.242 8.754 1.00 98.00 138 GLY A O 1
ATOM 1092 N N . VAL A 1 139 ? -13.516 -8.218 6.876 1.00 98.62 139 VAL A N 1
ATOM 1093 C CA . VAL A 1 139 ? -12.276 -7.757 7.513 1.00 98.62 139 VAL A CA 1
ATOM 1094 C C . VAL A 1 139 ? -12.408 -6.262 7.794 1.00 98.62 139 VAL A C 1
ATOM 1096 O O . VAL A 1 139 ? -12.827 -5.499 6.933 1.00 98.62 139 VAL A O 1
ATOM 1099 N N . GLN A 1 140 ? -12.067 -5.830 9.009 1.00 98.50 140 GLN A N 1
ATOM 1100 C CA . GLN A 1 140 ? -12.250 -4.430 9.410 1.00 98.50 140 GLN A CA 1
ATOM 1101 C C . GLN A 1 140 ? -11.011 -3.563 9.206 1.00 98.50 140 GLN A C 1
ATOM 1103 O O . GLN A 1 140 ? -11.121 -2.337 9.116 1.00 98.50 140 GLN A O 1
ATOM 1108 N N . LEU A 1 141 ? -9.832 -4.185 9.202 1.00 98.56 141 LEU A N 1
ATOM 1109 C CA . LEU A 1 141 ? -8.554 -3.491 9.154 1.00 98.56 141 LEU A CA 1
ATOM 1110 C C . LEU A 1 141 ? -7.554 -4.258 8.294 1.00 98.56 141 LEU A C 1
ATOM 1112 O O . LEU A 1 141 ? -7.212 -5.396 8.611 1.00 98.56 141 LEU A O 1
ATOM 1116 N N . VAL A 1 142 ? -7.024 -3.596 7.273 1.00 98.12 142 VAL A N 1
ATOM 1117 C CA . VAL A 1 142 ? -5.777 -3.965 6.604 1.00 98.12 142 VAL A CA 1
ATOM 1118 C C . VAL A 1 142 ? -4.691 -3.048 7.136 1.00 98.12 142 VAL A C 1
ATOM 1120 O O . VAL A 1 142 ? -4.804 -1.826 7.062 1.00 98.12 142 VAL A O 1
ATOM 1123 N N . HIS A 1 143 ? -3.641 -3.629 7.695 1.00 96.50 143 HIS A N 1
ATOM 1124 C CA . HIS A 1 143 ? -2.519 -2.882 8.232 1.00 96.50 143 HIS A CA 1
ATOM 1125 C C . HIS A 1 143 ? -1.252 -3.146 7.409 1.00 96.50 143 HIS A C 1
ATOM 1127 O O . HIS A 1 143 ? -0.857 -4.298 7.201 1.00 96.50 143 HIS A O 1
ATOM 1133 N N . THR A 1 144 ? -0.649 -2.057 6.930 1.00 95.38 144 THR A N 1
ATOM 1134 C CA . THR A 1 144 ? 0.493 -2.024 6.010 1.00 95.38 144 THR A CA 1
ATOM 1135 C C . THR A 1 144 ? 1.702 -1.311 6.625 1.00 95.38 144 THR A C 1
ATOM 1137 O O . THR A 1 144 ? 1.634 -0.724 7.710 1.00 95.38 144 THR A O 1
ATOM 1140 N N . GLY A 1 145 ? 2.846 -1.374 5.941 1.00 93.00 145 GLY A N 1
ATOM 1141 C CA . GLY A 1 145 ? 4.059 -0.648 6.309 1.00 93.00 145 GLY A CA 1
ATOM 1142 C C . GLY A 1 145 ? 4.801 -0.139 5.076 1.00 93.00 145 GLY A C 1
ATOM 1143 O O . GLY A 1 145 ? 4.184 0.344 4.139 1.00 93.00 145 GLY A O 1
ATOM 1144 N N . HIS A 1 146 ? 6.126 -0.304 5.070 1.00 93.31 146 HIS A N 1
ATOM 1145 C CA . HIS A 1 146 ? 7.042 -0.006 3.959 1.00 93.31 146 HIS A CA 1
ATOM 1146 C C . HIS A 1 146 ? 7.397 1.469 3.737 1.00 93.31 146 HIS A C 1
ATOM 1148 O O . HIS A 1 146 ? 8.581 1.769 3.594 1.00 93.31 146 HIS A O 1
ATOM 1154 N N . SER A 1 147 ? 6.432 2.388 3.716 1.00 92.50 147 SER A N 1
ATOM 1155 C CA . SER A 1 147 ? 6.687 3.789 3.347 1.00 92.50 147 SER A CA 1
ATOM 1156 C C . SER A 1 147 ? 7.120 4.686 4.504 1.00 92.50 147 SER A C 1
ATOM 1158 O O . SER A 1 147 ? 7.480 5.850 4.304 1.00 92.50 147 SER A O 1
ATOM 1160 N N . HIS A 1 148 ? 7.156 4.139 5.715 1.00 94.94 148 HIS A N 1
ATOM 1161 C CA . HIS A 1 148 ? 7.607 4.822 6.923 1.00 94.94 148 HIS A CA 1
ATOM 1162 C C . HIS A 1 148 ? 6.791 6.087 7.209 1.00 94.94 148 HIS A C 1
ATOM 1164 O O . HIS A 1 148 ? 7.305 7.132 7.618 1.00 94.94 148 HIS A O 1
ATOM 1170 N N . VAL A 1 149 ? 5.492 5.984 6.958 1.00 95.50 149 VAL A N 1
ATOM 1171 C CA . VAL A 1 149 ? 4.510 7.040 7.170 1.00 95.50 149 VAL A CA 1
ATOM 1172 C C . VAL A 1 149 ? 3.366 6.522 8.032 1.00 95.50 149 VAL A C 1
ATOM 1174 O O . VAL A 1 149 ? 3.251 5.324 8.307 1.00 95.50 149 VAL A O 1
ATOM 1177 N N . TRP A 1 150 ? 2.536 7.451 8.486 1.00 96.88 150 TRP A N 1
ATOM 1178 C CA . TRP A 1 150 ? 1.192 7.159 8.952 1.00 96.88 150 TRP A CA 1
ATOM 1179 C C . TRP A 1 150 ? 0.173 7.765 7.988 1.00 96.88 150 TRP A C 1
ATOM 1181 O O . TRP A 1 150 ? 0.332 8.931 7.623 1.00 96.88 150 TRP A O 1
ATOM 1191 N N . TYR A 1 151 ? -0.853 7.009 7.604 1.00 97.06 151 TYR A N 1
ATOM 1192 C CA . TYR A 1 151 ? -2.079 7.496 6.955 1.00 97.06 151 TYR A CA 1
ATOM 1193 C C . TYR A 1 151 ? -3.182 6.447 7.072 1.00 97.06 151 TYR A C 1
ATOM 1195 O O . TYR A 1 151 ? -2.909 5.266 7.296 1.00 97.06 151 TYR A O 1
ATOM 1203 N N . ARG A 1 152 ? -4.429 6.871 6.854 1.00 97.56 152 ARG A N 1
ATOM 1204 C CA . ARG A 1 152 ? -5.590 5.982 6.850 1.00 97.56 152 ARG A CA 1
ATOM 1205 C C . ARG A 1 152 ? -6.478 6.224 5.638 1.00 97.56 152 ARG A C 1
ATOM 1207 O O . ARG A 1 152 ? -6.800 7.367 5.331 1.00 97.56 152 ARG A O 1
ATOM 1214 N N . PHE A 1 153 ? -6.929 5.143 5.020 1.00 97.75 153 PHE A N 1
ATOM 1215 C CA . PHE A 1 153 ? -8.006 5.119 4.035 1.00 97.75 153 PHE A CA 1
ATOM 1216 C C . PHE A 1 153 ? -9.172 4.278 4.551 1.00 97.75 153 PHE A C 1
ATOM 1218 O O . PHE A 1 153 ? -9.030 3.499 5.500 1.00 97.75 153 PHE A O 1
ATOM 1225 N N . VAL A 1 154 ? -10.328 4.441 3.916 1.00 97.81 154 VAL A N 1
ATOM 1226 C CA . VAL A 1 154 ? -11.507 3.601 4.127 1.00 97.81 154 VAL A CA 1
ATOM 1227 C C . VAL A 1 154 ? -12.058 3.247 2.755 1.00 97.81 154 VAL A C 1
ATOM 1229 O O . VAL A 1 154 ? -12.316 4.150 1.957 1.00 97.81 154 VAL A O 1
ATOM 1232 N N . ASN A 1 155 ? -12.206 1.954 2.484 1.00 96.88 155 ASN A N 1
ATOM 1233 C CA . ASN A 1 155 ? -12.790 1.493 1.230 1.00 96.88 155 ASN A CA 1
ATOM 1234 C C . ASN A 1 155 ? -14.327 1.695 1.220 1.00 96.88 155 ASN A C 1
ATOM 1236 O O . ASN A 1 155 ? -14.910 2.026 2.261 1.00 96.88 155 ASN A O 1
ATOM 1240 N N . PRO A 1 156 ? -15.014 1.523 0.075 1.00 95.81 156 PRO A N 1
ATOM 1241 C CA . PRO A 1 156 ? -16.462 1.750 -0.028 1.00 95.81 156 PRO A CA 1
ATOM 1242 C C . PRO A 1 156 ? -17.327 0.938 0.956 1.00 95.81 156 PRO A C 1
ATOM 1244 O O . PRO A 1 156 ? -18.405 1.387 1.350 1.00 95.81 156 PRO A O 1
ATOM 1247 N N . GLU A 1 157 ? -16.848 -0.224 1.391 1.00 95.88 157 GLU A N 1
ATOM 1248 C CA . GLU A 1 157 ? -17.513 -1.156 2.304 1.00 95.88 157 GLU A CA 1
ATOM 1249 C C . GLU A 1 157 ? -17.216 -0.856 3.783 1.00 95.88 157 GLU A C 1
ATOM 1251 O O . GLU A 1 157 ? -17.845 -1.432 4.674 1.00 95.88 157 GLU A O 1
ATOM 1256 N N . GLY A 1 158 ? -16.300 0.075 4.064 1.00 96.69 158 GLY A N 1
ATOM 1257 C CA . GLY A 1 158 ? -15.961 0.520 5.416 1.00 96.69 158 GLY A CA 1
ATOM 1258 C C . GLY A 1 158 ? -14.744 -0.167 6.046 1.00 96.69 158 GLY A C 1
ATOM 1259 O O . GLY A 1 158 ? -14.456 0.088 7.219 1.00 96.69 158 GLY A O 1
ATOM 1260 N N . MET A 1 159 ? -14.012 -1.002 5.304 1.00 98.19 159 MET A N 1
ATOM 1261 C CA . MET A 1 159 ? -12.736 -1.572 5.744 1.00 98.19 159 MET A CA 1
ATOM 1262 C C . MET A 1 159 ? -11.676 -0.468 5.827 1.00 98.19 159 MET A C 1
ATOM 1264 O O . MET A 1 159 ? -11.466 0.294 4.882 1.00 98.19 159 MET A O 1
ATOM 1268 N N . ASN A 1 160 ? -10.993 -0.376 6.969 1.00 98.38 160 ASN A N 1
ATOM 1269 C CA . ASN A 1 160 ? -9.907 0.582 7.159 1.00 98.38 160 ASN A CA 1
ATOM 1270 C C . ASN A 1 160 ? -8.613 0.023 6.569 1.00 98.38 160 ASN A C 1
ATOM 1272 O O . ASN A 1 160 ? -8.271 -1.133 6.812 1.00 98.38 160 ASN A O 1
ATOM 1276 N N . ILE A 1 161 ? -7.856 0.866 5.876 1.00 97.81 161 ILE A N 1
ATOM 1277 C CA . ILE A 1 161 ? -6.506 0.555 5.401 1.00 97.81 161 ILE A CA 1
ATOM 1278 C C . ILE A 1 161 ? -5.559 1.540 6.079 1.00 97.81 161 ILE A C 1
ATOM 1280 O O . ILE A 1 161 ? -5.695 2.752 5.916 1.00 97.81 161 ILE A O 1
ATOM 1284 N N . LEU A 1 162 ? -4.645 1.025 6.894 1.00 97.94 162 LEU A N 1
ATOM 1285 C CA . LEU A 1 162 ? -3.785 1.813 7.770 1.00 97.94 162 LEU A CA 1
ATOM 1286 C C . LEU A 1 162 ? -2.321 1.494 7.498 1.00 97.94 162 LEU A C 1
ATOM 1288 O O . LEU A 1 162 ? -1.889 0.368 7.740 1.00 97.94 162 LEU A O 1
ATOM 1292 N N . GLU A 1 163 ? -1.541 2.509 7.144 1.00 96.25 163 GLU A N 1
ATOM 1293 C CA . GLU A 1 163 ? -0.091 2.447 7.295 1.00 96.25 163 GLU A CA 1
ATOM 1294 C C . GLU A 1 163 ? 0.292 3.137 8.609 1.00 96.25 163 GLU A C 1
ATOM 1296 O O . GLU A 1 163 ? -0.169 4.243 8.881 1.00 96.25 163 GLU A O 1
ATOM 1301 N N . THR A 1 164 ? 1.109 2.504 9.457 1.00 94.12 164 THR A N 1
ATOM 1302 C CA . THR A 1 164 ? 1.586 3.120 10.716 1.00 94.12 164 THR A CA 1
ATOM 1303 C C . THR A 1 164 ? 3.054 2.789 10.993 1.00 94.12 164 THR A C 1
ATOM 1305 O O . THR A 1 164 ? 3.420 2.357 12.087 1.00 94.12 164 THR A O 1
ATOM 1308 N N . SER A 1 165 ? 3.914 2.992 9.993 1.00 94.75 165 SER A N 1
ATOM 1309 C CA . SER A 1 165 ? 5.331 2.603 10.042 1.00 94.75 165 SER A CA 1
ATOM 1310 C C . SER A 1 165 ? 6.316 3.769 10.242 1.00 94.75 165 SER A C 1
ATOM 1312 O O . SER A 1 165 ? 7.521 3.595 10.071 1.00 94.75 165 SER A O 1
ATOM 1314 N N . ASN A 1 166 ? 5.845 4.964 10.621 1.00 95.88 166 ASN A N 1
ATOM 1315 C CA . ASN A 1 166 ? 6.704 6.134 10.853 1.00 95.88 166 ASN A CA 1
ATOM 1316 C C . ASN A 1 166 ? 7.503 6.029 12.172 1.00 95.88 166 ASN A C 1
ATOM 1318 O O . ASN A 1 166 ? 7.026 6.429 13.232 1.00 95.88 166 ASN A O 1
ATOM 1322 N N . VAL A 1 167 ? 8.732 5.505 12.096 1.00 91.25 167 VAL A N 1
ATOM 1323 C CA . VAL A 1 167 ? 9.651 5.287 13.235 1.00 91.25 167 VAL A CA 1
ATOM 1324 C C . VAL A 1 167 ? 11.091 5.697 12.874 1.00 91.25 167 VAL A C 1
ATOM 1326 O O . VAL A 1 167 ? 11.960 4.861 12.637 1.00 91.25 167 VAL A O 1
ATOM 1329 N N . GLY A 1 168 ? 11.367 7.004 12.828 1.00 80.00 168 GLY A N 1
ATOM 1330 C CA . GLY A 1 168 ? 12.737 7.550 12.739 1.00 80.00 168 GLY A CA 1
ATOM 1331 C C . GLY A 1 168 ? 13.265 7.873 11.334 1.00 80.00 168 GLY A C 1
ATOM 1332 O O . GLY A 1 168 ? 14.294 8.536 11.201 1.00 80.00 168 GLY A O 1
ATOM 1333 N N . ASN A 1 169 ? 12.560 7.483 10.276 1.00 89.00 169 ASN A N 1
ATOM 1334 C CA . ASN A 1 169 ? 12.672 8.098 8.953 1.00 89.00 169 ASN A CA 1
ATOM 1335 C C . ASN A 1 169 ? 11.316 8.041 8.227 1.00 89.00 169 ASN A C 1
ATOM 1337 O O . ASN A 1 169 ? 10.380 7.426 8.728 1.00 89.00 169 ASN A O 1
ATOM 1341 N N . ASN A 1 170 ? 11.188 8.703 7.073 1.00 92.75 170 ASN A N 1
ATOM 1342 C CA . ASN A 1 170 ? 9.955 8.692 6.280 1.00 92.75 170 ASN A CA 1
ATOM 1343 C C . ASN A 1 170 ? 10.220 8.719 4.770 1.00 92.75 170 ASN A C 1
ATOM 1345 O O . ASN A 1 170 ? 11.228 9.280 4.330 1.00 92.75 170 ASN A O 1
ATOM 1349 N N . TYR A 1 171 ? 9.288 8.181 3.978 1.00 91.62 171 TYR A N 1
ATOM 1350 C CA . TYR A 1 171 ? 9.280 8.338 2.519 1.00 91.62 171 TYR A CA 1
ATOM 1351 C C . TYR A 1 171 ? 8.301 9.397 2.029 1.00 91.62 171 TYR A C 1
ATOM 1353 O O . TYR A 1 171 ? 8.020 9.423 0.846 1.00 91.62 171 TYR A O 1
ATOM 1361 N N . GLY A 1 172 ? 7.863 10.319 2.886 1.00 92.56 172 GLY A N 1
ATOM 1362 C CA . GLY A 1 172 ? 7.093 11.495 2.494 1.00 92.56 172 GLY A CA 1
ATOM 1363 C C . GLY A 1 172 ? 5.594 11.253 2.349 1.00 92.56 172 GLY A C 1
ATOM 1364 O O . GLY A 1 172 ? 5.144 10.147 2.086 1.00 92.56 172 GLY A O 1
ATOM 1365 N N . CYS A 1 173 ? 4.838 12.335 2.515 1.00 94.25 173 CYS A N 1
ATOM 1366 C CA . CYS A 1 173 ? 3.401 12.384 2.294 1.00 94.25 173 CYS A CA 1
ATOM 1367 C C . CYS A 1 173 ? 3.117 13.134 0.991 1.00 94.25 173 CYS A C 1
ATOM 1369 O O . CYS A 1 173 ? 3.338 14.349 0.923 1.00 94.25 173 CYS A O 1
ATOM 1371 N N . TYR A 1 174 ? 2.689 12.416 -0.051 1.00 94.69 174 TYR A N 1
ATOM 1372 C CA . TYR A 1 174 ? 2.474 12.994 -1.379 1.00 94.69 174 TYR A CA 1
ATOM 1373 C C . TYR A 1 174 ? 0.994 13.149 -1.682 1.00 94.69 174 TYR A C 1
ATOM 1375 O O . TYR A 1 174 ? 0.357 12.274 -2.262 1.00 94.69 174 TYR A O 1
ATOM 1383 N N . ILE A 1 175 ? 0.446 14.289 -1.279 1.00 92.12 175 ILE A N 1
ATOM 1384 C CA . ILE A 1 175 ? -0.934 14.665 -1.576 1.00 92.12 175 ILE A CA 1
ATOM 1385 C C . ILE A 1 175 ? -0.958 15.838 -2.552 1.00 92.12 175 ILE A C 1
ATOM 1387 O O . ILE A 1 175 ? -0.050 16.684 -2.566 1.00 92.12 175 ILE A O 1
ATOM 1391 N N . GLU A 1 176 ? -2.018 15.890 -3.353 1.00 89.62 176 GLU A N 1
ATOM 1392 C CA . GLU A 1 176 ? -2.270 16.995 -4.271 1.00 89.62 176 GLU A CA 1
ATOM 1393 C C . GLU A 1 176 ? -2.271 18.336 -3.515 1.00 89.62 176 GLU A C 1
ATOM 1395 O O . GLU A 1 176 ? -2.753 18.444 -2.388 1.00 89.62 176 GLU A O 1
ATOM 1400 N N . GLY A 1 177 ? -1.651 19.360 -4.106 1.00 87.25 177 GLY A N 1
ATOM 1401 C CA . GLY A 1 177 ? -1.524 20.686 -3.492 1.00 87.25 177 GLY A CA 1
ATOM 1402 C C . GLY A 1 177 ? -0.481 20.810 -2.371 1.00 87.25 177 GLY A C 1
ATOM 1403 O O . GLY A 1 177 ? -0.171 21.932 -1.977 1.00 87.25 177 GLY A O 1
ATOM 1404 N N . HIS A 1 178 ? 0.114 19.713 -1.885 1.00 90.12 178 HIS A N 1
ATOM 1405 C CA . HIS A 1 178 ? 1.188 19.757 -0.883 1.00 90.12 178 HIS A CA 1
ATOM 1406 C C . HIS A 1 178 ? 2.556 19.401 -1.467 1.00 90.12 178 HIS A C 1
ATOM 1408 O O . HIS A 1 178 ? 3.499 20.191 -1.383 1.00 90.12 178 HIS A O 1
ATOM 1414 N N . LYS A 1 179 ? 2.686 18.189 -2.017 1.00 91.38 179 LYS A N 1
ATOM 1415 C CA . LYS A 1 179 ? 3.969 17.649 -2.472 1.00 91.38 179 LYS A CA 1
ATOM 1416 C C . LYS A 1 179 ? 3.734 16.506 -3.448 1.00 91.38 179 LYS A C 1
ATOM 1418 O O . LYS A 1 179 ? 3.007 15.578 -3.128 1.00 91.38 179 LYS A O 1
ATOM 1423 N N . ALA A 1 180 ? 4.419 16.537 -4.586 1.00 90.88 180 ALA A N 1
ATOM 1424 C CA . ALA A 1 180 ? 4.515 15.406 -5.505 1.00 90.88 180 ALA A CA 1
ATOM 1425 C C . ALA A 1 180 ? 5.870 14.701 -5.352 1.00 90.88 180 ALA A C 1
ATOM 1427 O O . ALA A 1 180 ? 6.877 15.339 -5.016 1.00 90.88 180 ALA A O 1
ATOM 1428 N N . ARG A 1 181 ? 5.912 13.390 -5.600 1.00 85.44 181 ARG A N 1
ATOM 1429 C CA . ARG A 1 181 ? 7.168 12.628 -5.696 1.00 85.44 181 ARG A CA 1
ATOM 1430 C C . ARG A 1 181 ? 7.668 12.616 -7.141 1.00 85.44 181 ARG A C 1
ATOM 1432 O O . ARG A 1 181 ? 6.885 12.516 -8.070 1.00 85.44 181 ARG A O 1
ATOM 1439 N N . GLY A 1 182 ? 8.984 12.683 -7.330 1.00 82.88 182 GLY A N 1
ATOM 1440 C CA . GLY A 1 182 ? 9.619 12.659 -8.657 1.00 82.88 182 GLY A CA 1
ATOM 1441 C C . GLY A 1 182 ? 10.095 11.283 -9.134 1.00 82.88 182 GLY A C 1
ATOM 1442 O O . GLY A 1 182 ? 10.905 11.232 -10.051 1.00 82.88 182 GLY A O 1
ATOM 1443 N N . ASN A 1 183 ? 9.676 10.192 -8.486 1.00 80.94 183 ASN A N 1
ATOM 1444 C CA . ASN A 1 183 ? 10.209 8.843 -8.724 1.00 80.94 183 ASN A CA 1
ATOM 1445 C C . ASN A 1 183 ? 9.283 7.936 -9.557 1.00 80.94 183 ASN A C 1
ATOM 1447 O O . ASN A 1 183 ? 9.655 6.792 -9.820 1.00 80.94 183 ASN A O 1
ATOM 1451 N N . GLY A 1 184 ? 8.117 8.432 -9.982 1.00 83.81 184 GLY A N 1
ATOM 1452 C CA . GLY A 1 184 ? 7.269 7.730 -10.945 1.00 83.81 184 GLY A CA 1
ATOM 1453 C C . GLY A 1 184 ? 7.991 7.561 -12.284 1.00 83.81 184 GLY A C 1
ATOM 1454 O O . GLY A 1 184 ? 8.791 8.423 -12.683 1.00 83.81 184 GLY A O 1
ATOM 1455 N N . ALA A 1 185 ? 7.738 6.444 -12.969 1.00 87.00 185 ALA A N 1
ATOM 1456 C CA . ALA A 1 185 ? 8.250 6.257 -14.318 1.00 87.00 185 ALA A CA 1
ATOM 1457 C C . ALA A 1 185 ? 7.735 7.386 -15.226 1.00 87.00 185 ALA A C 1
ATOM 1459 O O . ALA A 1 185 ? 6.631 7.903 -15.064 1.00 87.00 185 ALA A O 1
ATOM 1460 N N . SER A 1 186 ? 8.589 7.850 -16.131 1.00 83.00 186 SER A N 1
ATOM 1461 C CA . SER A 1 186 ? 8.307 9.011 -16.978 1.00 83.00 186 SER A CA 1
ATOM 1462 C C . SER A 1 186 ? 9.138 8.949 -18.249 1.00 83.00 186 SER A C 1
ATOM 1464 O O . SER A 1 186 ? 10.272 8.473 -18.235 1.00 83.00 186 SER A O 1
ATOM 1466 N N . GLY A 1 187 ? 8.571 9.435 -19.350 1.00 81.38 187 GLY A N 1
ATOM 1467 C CA . GLY A 1 187 ? 9.121 9.288 -20.696 1.00 81.38 187 GLY A CA 1
ATOM 1468 C C . GLY A 1 187 ? 8.014 8.907 -21.675 1.00 81.38 187 GLY A C 1
ATOM 1469 O O . GLY A 1 187 ? 6.884 8.681 -21.258 1.00 81.38 187 GLY A O 1
ATOM 1470 N N . PHE A 1 188 ? 8.320 8.857 -22.971 1.00 61.09 188 PHE A N 1
ATOM 1471 C CA . PHE A 1 188 ? 7.318 8.542 -24.000 1.00 61.09 188 PHE A CA 1
ATOM 1472 C C . PHE A 1 188 ? 6.795 7.102 -23.929 1.00 61.09 188 PHE A C 1
ATOM 1474 O O . PHE A 1 188 ? 5.744 6.822 -24.496 1.00 61.09 188 PHE A O 1
ATOM 1481 N N . ASP A 1 189 ? 7.508 6.221 -23.229 1.00 82.56 189 ASP A N 1
ATOM 1482 C CA . ASP A 1 189 ? 7.278 4.781 -23.292 1.00 82.56 189 ASP A CA 1
ATOM 1483 C C . ASP A 1 189 ? 6.591 4.195 -22.045 1.00 82.56 189 ASP A C 1
ATOM 1485 O O . ASP A 1 189 ? 6.451 2.975 -21.964 1.00 82.56 189 ASP A O 1
ATOM 1489 N N . TYR A 1 190 ? 6.195 5.036 -21.081 1.00 89.69 190 TYR A N 1
ATOM 1490 C CA . TYR A 1 190 ? 5.406 4.647 -19.903 1.00 89.69 190 TYR A CA 1
ATOM 1491 C C . TYR A 1 190 ? 4.075 5.393 -19.901 1.00 89.69 190 TYR A C 1
ATOM 1493 O O . TYR A 1 190 ? 4.049 6.598 -20.179 1.00 89.69 190 TYR A O 1
ATOM 1501 N N . ASP A 1 191 ? 2.990 4.716 -19.528 1.00 91.38 191 ASP A N 1
ATOM 1502 C CA . ASP A 1 191 ? 1.734 5.405 -19.257 1.00 91.38 191 ASP A CA 1
ATOM 1503 C C . ASP A 1 191 ? 1.806 6.085 -17.887 1.00 91.38 191 ASP A C 1
ATOM 1505 O O . ASP A 1 191 ? 1.839 5.447 -16.841 1.00 91.38 191 ASP A O 1
ATOM 1509 N N . SER A 1 192 ? 1.824 7.418 -17.875 1.00 89.31 192 SER A N 1
ATOM 1510 C CA . SER A 1 192 ? 1.843 8.191 -16.629 1.00 89.31 192 SER A CA 1
ATOM 1511 C C . SER A 1 192 ? 0.645 7.922 -15.707 1.00 89.31 192 SER A C 1
ATOM 1513 O O . SER A 1 192 ? 0.735 8.237 -14.520 1.00 89.31 192 SER A O 1
ATOM 1515 N N . ALA A 1 193 ? -0.456 7.368 -16.231 1.00 90.12 193 ALA A N 1
ATOM 1516 C CA . ALA A 1 193 ? -1.610 6.973 -15.429 1.00 90.12 193 ALA A CA 1
ATOM 1517 C C . ALA A 1 193 ? -1.278 5.844 -14.437 1.00 90.12 193 ALA A C 1
ATOM 1519 O O . ALA A 1 193 ? -1.859 5.814 -13.355 1.00 90.12 193 ALA A O 1
ATOM 1520 N N . ASP A 1 194 ? -0.290 4.999 -14.749 1.00 93.00 194 ASP A N 1
ATOM 1521 C CA . ASP A 1 194 ? 0.128 3.887 -13.888 1.00 93.00 194 ASP A CA 1
ATOM 1522 C C . ASP A 1 194 ? 1.046 4.319 -12.732 1.00 93.00 194 ASP A C 1
ATOM 1524 O O . ASP A 1 194 ? 1.289 3.573 -11.781 1.00 93.00 194 ASP A O 1
ATOM 1528 N N . TYR A 1 195 ? 1.561 5.553 -12.783 1.00 92.75 195 TYR A N 1
ATOM 1529 C CA . TYR A 1 195 ? 2.618 6.040 -11.894 1.00 92.75 195 TYR A CA 1
ATOM 1530 C C . TYR A 1 195 ? 2.210 7.323 -11.166 1.00 92.75 195 TYR A C 1
ATOM 1532 O O . TYR A 1 195 ? 2.854 8.370 -11.292 1.00 92.75 195 TYR A O 1
ATOM 1540 N N . ALA A 1 196 ? 1.136 7.244 -10.376 1.00 91.62 196 ALA A N 1
ATOM 1541 C CA . ALA A 1 196 ? 0.606 8.374 -9.617 1.00 91.62 196 ALA A CA 1
ATOM 1542 C C . ALA A 1 196 ? 1.668 9.031 -8.708 1.00 91.62 196 ALA A C 1
ATOM 1544 O O . ALA A 1 196 ? 2.200 8.440 -7.769 1.00 91.62 196 ALA A O 1
ATOM 1545 N N . VAL A 1 197 ? 1.957 10.313 -8.947 1.00 92.12 197 VAL A N 1
ATOM 1546 C CA . VAL A 1 197 ? 2.959 11.076 -8.172 1.00 92.12 197 VAL A CA 1
ATOM 1547 C C . VAL A 1 197 ? 2.390 11.750 -6.918 1.00 92.12 197 VAL A C 1
ATOM 1549 O O . VAL A 1 197 ? 3.152 12.281 -6.102 1.00 92.12 197 VAL A O 1
ATOM 1552 N N . THR A 1 198 ? 1.064 11.732 -6.767 1.00 93.94 198 THR A N 1
ATOM 1553 C CA . THR A 1 198 ? 0.284 12.287 -5.651 1.00 93.94 198 THR A CA 1
ATOM 1554 C C . THR A 1 198 ? -1.007 11.498 -5.466 1.00 93.94 198 THR A C 1
ATOM 1556 O O . THR A 1 198 ? -1.589 11.084 -6.463 1.00 93.94 198 THR A O 1
ATOM 1559 N N . GLY A 1 199 ? -1.506 11.411 -4.231 1.00 93.62 199 GLY A N 1
ATOM 1560 C CA . GLY A 1 199 ? -2.795 10.784 -3.920 1.00 93.62 199 GLY A CA 1
ATOM 1561 C C . GLY A 1 199 ? -2.800 9.268 -4.118 1.00 93.62 199 GLY A C 1
ATOM 1562 O O . GLY A 1 199 ? -1.816 8.687 -4.561 1.00 93.62 199 GLY A O 1
ATOM 1563 N N . ASP A 1 200 ? -3.892 8.615 -3.750 1.00 95.00 200 ASP A N 1
ATOM 1564 C CA . ASP A 1 200 ? -4.006 7.172 -3.937 1.00 95.00 200 ASP A CA 1
ATOM 1565 C C . ASP A 1 200 ? -4.101 6.820 -5.427 1.00 95.00 200 ASP A C 1
ATOM 1567 O O . ASP A 1 200 ? -4.957 7.397 -6.107 1.00 95.00 200 ASP A O 1
ATOM 1571 N N . PRO A 1 201 ? -3.274 5.893 -5.952 1.00 92.69 201 PRO A N 1
ATOM 1572 C CA . PRO A 1 201 ? -3.331 5.526 -7.365 1.00 92.69 201 PRO A CA 1
ATOM 1573 C C . PRO A 1 201 ? -4.700 4.950 -7.761 1.00 92.69 201 PRO A C 1
ATOM 1575 O O . PRO A 1 201 ? -5.136 5.148 -8.890 1.00 92.69 201 PRO A O 1
ATOM 1578 N N . HIS A 1 202 ? -5.428 4.346 -6.818 1.00 94.88 202 HIS A N 1
ATOM 1579 C CA . HIS A 1 202 ? -6.767 3.780 -7.026 1.00 94.88 202 HIS A CA 1
ATOM 1580 C C . HIS A 1 202 ? -7.910 4.728 -6.609 1.00 94.88 202 HIS A C 1
ATOM 1582 O O . HIS A 1 202 ? -9.086 4.369 -6.660 1.00 94.88 202 HIS A O 1
ATOM 1588 N N . GLY A 1 203 ? -7.590 5.976 -6.249 1.00 93.75 203 GLY A N 1
ATOM 1589 C CA . GLY A 1 203 ? -8.559 7.051 -6.028 1.00 93.75 203 GLY A CA 1
ATOM 1590 C C . GLY A 1 203 ? -9.139 7.164 -4.614 1.00 93.75 203 GLY A C 1
ATOM 1591 O O . GLY A 1 203 ? -9.998 8.030 -4.387 1.00 93.75 203 GLY A O 1
ATOM 1592 N N . TYR A 1 204 ? -8.685 6.362 -3.645 1.00 95.56 204 TYR A N 1
ATOM 1593 C CA . TYR A 1 204 ? -9.124 6.511 -2.256 1.00 95.56 204 TYR A CA 1
ATOM 1594 C C . TYR A 1 204 ? -8.690 7.857 -1.664 1.00 95.56 204 TYR A C 1
ATOM 1596 O O . TYR A 1 204 ? -7.593 8.367 -1.890 1.00 95.56 204 TYR A O 1
ATOM 1604 N N . GLN A 1 205 ? -9.587 8.458 -0.882 1.00 95.94 205 GLN A N 1
ATOM 1605 C CA . GLN A 1 205 ? -9.320 9.730 -0.216 1.00 95.94 205 GLN A CA 1
ATOM 1606 C C . GLN A 1 205 ? -8.766 9.477 1.187 1.00 95.94 205 GLN A C 1
ATOM 1608 O O . GLN A 1 205 ? -9.382 8.729 1.953 1.00 95.94 205 GLN A O 1
ATOM 1613 N N . PRO A 1 206 ? -7.627 10.089 1.553 1.00 96.06 206 PRO A N 1
ATOM 1614 C CA . PRO A 1 206 ? -7.040 9.877 2.863 1.00 96.06 206 PRO A CA 1
ATOM 1615 C C . PRO A 1 206 ? -7.916 10.522 3.942 1.00 96.06 206 PRO A C 1
ATOM 1617 O O . PRO A 1 206 ? -8.460 11.617 3.772 1.00 96.06 206 PRO A O 1
ATOM 1620 N N . VAL A 1 207 ? -8.054 9.837 5.071 1.00 97.75 207 VAL A N 1
ATOM 1621 C CA . VAL A 1 207 ? -8.874 10.281 6.194 1.00 97.75 207 VAL A CA 1
ATOM 1622 C C . VAL A 1 207 ? -8.045 11.160 7.123 1.00 97.75 207 VAL A C 1
ATOM 1624 O O . VAL A 1 207 ? -6.961 10.784 7.564 1.00 97.75 207 VAL A O 1
ATOM 1627 N N . MET A 1 208 ? -8.577 12.338 7.448 1.00 98.06 208 MET A N 1
ATOM 1628 C CA . MET A 1 208 ? -7.968 13.223 8.439 1.00 98.06 208 MET A CA 1
ATOM 1629 C C . MET A 1 208 ? -8.020 12.596 9.842 1.00 98.06 208 MET A C 1
ATOM 1631 O O . MET A 1 208 ? -9.069 12.059 10.212 1.00 98.06 208 MET A O 1
ATOM 1635 N N . PRO A 1 209 ? -6.950 12.724 10.649 1.00 98.19 209 PRO A N 1
ATOM 1636 C CA . PRO A 1 209 ? -6.986 12.349 12.057 1.00 98.19 209 PRO A CA 1
ATOM 1637 C C . PRO A 1 209 ? -8.120 13.030 12.833 1.00 98.19 209 PRO A C 1
ATOM 1639 O O . PRO A 1 209 ? -8.365 14.227 12.653 1.00 98.19 209 PRO A O 1
ATOM 1642 N N . THR A 1 210 ? -8.798 12.285 13.708 1.00 98.19 210 THR A N 1
ATOM 1643 C CA . THR A 1 210 ? -9.983 12.777 14.429 1.00 98.19 210 THR A CA 1
ATOM 1644 C C . THR A 1 210 ? -9.678 13.697 15.609 1.00 98.19 210 THR A C 1
ATOM 1646 O O . THR A 1 210 ? -10.495 14.568 15.904 1.00 98.19 210 THR A O 1
ATOM 1649 N N . GLU A 1 211 ? -8.546 13.519 16.299 1.00 98.25 211 GLU A N 1
ATOM 1650 C CA . GLU A 1 211 ? -8.222 14.296 17.507 1.00 98.25 211 GLU A CA 1
ATOM 1651 C C . GLU A 1 211 ? -7.419 15.553 17.157 1.00 98.25 211 GLU A C 1
ATOM 1653 O O . GLU A 1 211 ? -7.769 16.665 17.557 1.00 98.25 211 GLU A O 1
ATOM 1658 N N . PHE A 1 212 ? -6.336 15.388 16.393 1.00 98.06 212 PHE A N 1
ATOM 1659 C CA . PHE A 1 212 ? -5.582 16.482 15.783 1.00 98.06 212 PHE A CA 1
ATOM 1660 C C . PHE A 1 212 ? -4.658 15.948 14.688 1.00 98.06 212 PHE A C 1
ATOM 1662 O O . PHE A 1 212 ? -4.237 14.799 14.724 1.00 98.06 212 PHE A O 1
ATOM 1669 N N . SER A 1 213 ? -4.265 16.803 13.746 1.00 97.88 213 SER A N 1
ATOM 1670 C CA . SER A 1 213 ? -3.225 16.452 12.780 1.00 97.88 213 SER A CA 1
ATOM 1671 C C . SER A 1 213 ? -1.826 16.739 13.341 1.00 97.88 213 SER A C 1
ATOM 1673 O O . SER A 1 213 ? -1.549 17.901 13.652 1.00 97.88 213 SER A O 1
ATOM 1675 N N . PRO A 1 214 ? -0.915 15.749 13.431 1.00 96.81 214 PRO A N 1
ATOM 1676 C CA . PRO A 1 214 ? 0.469 15.988 13.851 1.00 96.81 214 PRO A CA 1
ATOM 1677 C C . PRO A 1 214 ? 1.282 16.800 12.841 1.00 96.81 214 PRO A C 1
ATOM 1679 O O . PRO A 1 214 ? 2.323 17.350 13.191 1.00 96.81 214 PRO A O 1
ATOM 1682 N N . MET A 1 215 ? 0.827 16.870 11.588 1.00 95.19 215 MET A N 1
ATOM 1683 C CA . MET A 1 215 ? 1.503 17.604 10.525 1.00 95.19 215 MET A CA 1
ATOM 1684 C C . MET A 1 215 ? 0.619 18.658 9.869 1.00 95.19 215 MET A C 1
ATOM 1686 O O . MET A 1 215 ? -0.608 18.546 9.821 1.00 95.19 215 MET A O 1
ATOM 1690 N N . SER A 1 216 ? 1.266 19.677 9.319 1.00 95.38 216 SER A N 1
ATOM 1691 C CA . SER A 1 216 ? 0.637 20.708 8.507 1.00 95.38 216 SER A CA 1
ATOM 1692 C C . SER A 1 216 ? 1.518 21.079 7.316 1.00 95.38 216 SER A C 1
ATOM 1694 O O . SER A 1 216 ? 2.726 20.831 7.311 1.00 95.38 216 SER A O 1
ATOM 1696 N N . ASN A 1 217 ? 0.909 21.645 6.276 1.00 92.94 217 ASN A N 1
ATOM 1697 C CA . ASN A 1 217 ? 1.645 22.228 5.160 1.00 92.94 217 ASN A CA 1
ATOM 1698 C C . ASN A 1 217 ? 2.258 23.591 5.544 1.00 92.94 217 ASN A C 1
ATOM 1700 O O . ASN A 1 217 ? 2.092 24.081 6.661 1.00 92.94 217 ASN A O 1
ATOM 1704 N N . ALA A 1 218 ? 2.967 24.220 4.601 1.00 90.56 218 ALA A N 1
ATOM 1705 C CA . ALA A 1 218 ? 3.632 25.508 4.822 1.00 90.56 218 ALA A CA 1
ATOM 1706 C C . ALA A 1 218 ? 2.665 26.650 5.201 1.00 90.56 218 ALA A C 1
ATOM 1708 O O . ALA A 1 218 ? 3.069 27.579 5.896 1.00 90.56 218 ALA A O 1
ATOM 1709 N N . ASP A 1 219 ? 1.397 26.551 4.796 1.00 92.31 219 ASP A N 1
ATOM 1710 C CA . ASP A 1 219 ? 0.339 27.513 5.120 1.00 92.31 219 ASP A CA 1
ATOM 1711 C C . ASP A 1 219 ? -0.360 27.198 6.458 1.00 92.31 219 ASP A C 1
ATOM 1713 O O . ASP A 1 219 ? -1.311 27.876 6.850 1.00 92.31 219 ASP A O 1
ATOM 1717 N N . GLY A 1 220 ? 0.094 26.163 7.173 1.00 93.88 220 GLY A N 1
ATOM 1718 C CA . GLY A 1 220 ? -0.465 25.726 8.450 1.00 93.88 220 GLY A CA 1
ATOM 1719 C C . GLY A 1 220 ? -1.738 24.883 8.335 1.00 93.88 220 GLY A C 1
ATOM 1720 O O . GLY A 1 220 ? -2.363 24.598 9.356 1.00 93.88 220 GLY A O 1
ATOM 1721 N N . GLN A 1 221 ? -2.131 24.457 7.131 1.00 94.81 221 GLN A N 1
ATOM 1722 C CA . GLN A 1 221 ? -3.283 23.572 6.944 1.00 94.81 221 GLN A CA 1
ATOM 1723 C C . GLN A 1 221 ? -2.924 22.140 7.357 1.00 94.81 221 GLN A C 1
ATOM 1725 O O . GLN A 1 221 ? -1.837 21.673 7.013 1.00 94.81 221 GLN A O 1
ATOM 1730 N N . PRO A 1 222 ? -3.809 21.432 8.076 1.00 97.12 222 PRO A N 1
ATOM 1731 C CA . PRO A 1 222 ? -3.528 20.088 8.565 1.00 97.12 222 PRO A CA 1
ATOM 1732 C C . PRO A 1 222 ? -3.403 19.080 7.412 1.00 97.12 222 PRO A C 1
ATOM 1734 O O . PRO A 1 222 ? -4.075 19.211 6.391 1.00 97.12 222 PRO A O 1
ATOM 1737 N N . LEU A 1 223 ? -2.554 18.067 7.593 1.00 96.94 223 LEU A N 1
ATOM 1738 C CA . LEU A 1 223 ? -2.314 16.992 6.627 1.00 96.94 223 LEU A CA 1
ATOM 1739 C C . LEU A 1 223 ? -2.892 15.654 7.129 1.00 96.94 223 LEU A C 1
ATOM 1741 O O . LEU A 1 223 ? -2.890 15.400 8.328 1.00 96.94 223 LEU A O 1
ATOM 1745 N N . PRO A 1 224 ? -3.340 14.743 6.252 1.00 97.06 224 PRO A N 1
ATOM 1746 C CA . PRO A 1 224 ? -3.940 13.470 6.660 1.00 97.06 224 PRO A CA 1
ATOM 1747 C C . PRO A 1 224 ? -2.894 12.394 7.014 1.00 97.06 224 PRO A C 1
ATOM 1749 O O . PRO A 1 224 ? -3.161 11.198 6.925 1.00 97.06 224 PRO A O 1
ATOM 1752 N N . CYS A 1 225 ? -1.668 12.797 7.338 1.00 95.94 225 CYS A N 1
ATOM 1753 C CA . CYS A 1 225 ? -0.517 11.909 7.354 1.00 95.94 225 CYS A CA 1
ATOM 1754 C C . CYS A 1 225 ? 0.547 12.341 8.361 1.00 95.94 225 CYS A C 1
ATOM 1756 O O . CYS A 1 225 ? 0.675 13.523 8.685 1.00 95.94 225 CYS A O 1
ATOM 1758 N N . VAL A 1 226 ? 1.373 11.386 8.791 1.00 96.50 226 VAL A N 1
ATOM 1759 C CA . VAL A 1 226 ? 2.610 11.657 9.536 1.00 96.50 226 VAL A CA 1
ATOM 1760 C C . VAL A 1 226 ? 3.790 11.131 8.732 1.00 96.50 226 VAL A C 1
ATOM 1762 O O . VAL A 1 226 ? 3.968 9.928 8.574 1.00 96.50 226 VAL A O 1
ATOM 1765 N N . ALA A 1 227 ? 4.594 12.048 8.210 1.00 95.38 227 ALA A N 1
ATOM 1766 C CA . ALA A 1 227 ? 5.811 11.782 7.457 1.00 95.38 227 ALA A CA 1
ATOM 1767 C C . ALA A 1 227 ? 6.950 12.635 8.035 1.00 95.38 227 ALA A C 1
ATOM 1769 O O . ALA A 1 227 ? 7.284 13.698 7.509 1.00 95.38 227 ALA A O 1
ATOM 1770 N N . SER A 1 228 ? 7.519 12.181 9.155 1.00 95.12 228 SER A N 1
ATOM 1771 C CA . SER A 1 228 ? 8.551 12.910 9.901 1.00 95.12 228 SER A CA 1
ATOM 1772 C C . SER A 1 228 ? 9.761 12.030 10.216 1.00 95.12 228 SER A C 1
ATOM 1774 O O . SER A 1 228 ? 9.647 10.812 10.331 1.00 95.12 228 SER A O 1
ATOM 1776 N N . ASN A 1 229 ? 10.930 12.660 10.338 1.00 95.81 229 ASN A N 1
ATOM 1777 C CA . ASN A 1 229 ? 12.140 12.032 10.884 1.00 95.81 229 ASN A CA 1
ATOM 1778 C C . ASN A 1 229 ? 12.324 12.340 12.379 1.00 95.81 229 ASN A C 1
ATOM 1780 O O . ASN A 1 229 ? 13.182 11.750 13.026 1.00 95.81 229 ASN A O 1
ATOM 1784 N N . GLU A 1 230 ? 11.556 13.292 12.905 1.00 95.38 230 GLU A N 1
ATOM 1785 C CA . GLU A 1 230 ? 11.653 13.773 14.285 1.00 95.38 230 GLU A CA 1
ATOM 1786 C C . GLU A 1 230 ? 10.546 13.170 15.146 1.00 95.38 230 GLU A C 1
ATOM 1788 O O . GLU A 1 230 ? 10.761 12.869 16.313 1.00 95.38 230 GLU A O 1
ATOM 1793 N N . MET A 1 231 ? 9.371 12.930 14.561 1.00 95.38 231 MET A N 1
ATOM 1794 C CA . MET A 1 231 ? 8.266 12.265 15.241 1.00 95.38 231 MET A CA 1
ATOM 1795 C C . MET A 1 231 ? 8.285 10.757 14.999 1.00 95.38 231 MET A C 1
ATOM 1797 O O . MET A 1 231 ? 8.788 10.269 13.988 1.00 95.38 231 MET A O 1
ATOM 1801 N N . THR A 1 232 ? 7.706 10.025 15.944 1.00 96.25 232 THR A N 1
ATOM 1802 C CA . THR A 1 232 ? 7.377 8.607 15.811 1.00 96.25 232 THR A CA 1
ATOM 1803 C C . THR A 1 232 ? 5.882 8.427 16.013 1.00 96.25 232 THR A C 1
ATOM 1805 O O . THR A 1 232 ? 5.332 8.937 16.991 1.00 96.25 232 THR A O 1
ATOM 1808 N N . ALA A 1 233 ? 5.242 7.682 15.113 1.00 97.00 233 ALA A N 1
ATOM 1809 C CA . ALA A 1 233 ? 3.848 7.282 15.227 1.00 97.00 233 ALA A CA 1
ATOM 1810 C C . ALA A 1 233 ? 3.728 5.774 15.488 1.00 97.00 233 ALA A C 1
ATOM 1812 O O . ALA A 1 233 ? 4.455 4.967 14.909 1.00 97.00 233 ALA A O 1
ATOM 1813 N N . PHE A 1 234 ? 2.786 5.388 16.342 1.00 95.94 234 PHE A N 1
ATOM 1814 C CA . PHE A 1 234 ? 2.431 3.991 16.583 1.00 95.94 234 PHE A CA 1
ATOM 1815 C C . PHE A 1 234 ? 0.932 3.869 16.841 1.00 95.94 234 PHE A C 1
ATOM 1817 O O . PHE A 1 234 ? 0.294 4.823 17.271 1.00 95.94 234 PHE A O 1
ATOM 1824 N N . SER A 1 235 ? 0.364 2.692 16.599 1.00 97.19 235 SER A N 1
ATOM 1825 C CA . SER A 1 235 ? -1.073 2.459 16.761 1.00 97.19 235 SER A CA 1
ATOM 1826 C C . SER A 1 235 ? -1.336 1.336 17.754 1.00 97.19 235 SER A C 1
ATOM 1828 O O . SER A 1 235 ? -0.649 0.314 17.739 1.00 97.19 235 SER A O 1
ATOM 1830 N N . ILE A 1 236 ? -2.340 1.519 18.610 1.00 97.25 236 ILE A N 1
ATOM 1831 C CA . ILE A 1 236 ? -2.805 0.498 19.552 1.00 97.25 236 ILE A CA 1
ATOM 1832 C C . ILE A 1 236 ? -4.176 0.002 19.097 1.00 97.25 236 ILE A C 1
ATOM 1834 O O . ILE A 1 236 ? -5.108 0.793 18.968 1.00 97.25 236 ILE A O 1
ATOM 1838 N N . LEU A 1 237 ? -4.302 -1.309 18.879 1.00 96.88 237 LEU A N 1
ATOM 1839 C CA . LEU A 1 237 ? -5.596 -1.979 18.754 1.00 96.88 237 LEU A CA 1
ATOM 1840 C C . LEU A 1 237 ? -6.120 -2.299 20.157 1.00 96.88 237 LEU A C 1
ATOM 1842 O O . LEU A 1 237 ? -5.561 -3.142 20.860 1.00 96.88 237 LEU A O 1
ATOM 1846 N N . GLU A 1 238 ? -7.202 -1.640 20.548 1.00 95.62 238 GLU A N 1
ATOM 1847 C CA . GLU A 1 238 ? -7.927 -1.916 21.783 1.00 95.62 238 GLU A CA 1
ATOM 1848 C C . GLU A 1 238 ? -9.160 -2.765 21.487 1.00 95.62 238 GLU A C 1
ATOM 1850 O O . GLU A 1 238 ? -9.944 -2.454 20.594 1.00 95.62 238 GLU A O 1
ATOM 1855 N N . THR A 1 239 ? -9.351 -3.831 22.262 1.00 94.06 239 THR A N 1
ATOM 1856 C CA . THR A 1 239 ? -10.519 -4.715 22.177 1.00 94.06 239 THR A CA 1
ATOM 1857 C C . THR A 1 239 ? -11.154 -4.870 23.550 1.00 94.06 239 THR A C 1
ATOM 1859 O O . THR A 1 239 ? -10.443 -5.054 24.541 1.00 94.06 239 THR A O 1
ATOM 1862 N N . GLY A 1 240 ? -12.482 -4.866 23.625 1.00 89.19 240 GLY A N 1
ATOM 1863 C CA . GLY A 1 240 ? -13.186 -5.138 24.872 1.00 89.19 240 GLY A CA 1
ATOM 1864 C C . GLY A 1 240 ? -14.694 -5.323 24.697 1.00 89.19 240 GLY A C 1
ATOM 1865 O O . GLY A 1 240 ? -15.201 -5.354 23.578 1.00 89.19 240 GLY A O 1
ATOM 1866 N N . PRO A 1 241 ? -15.450 -5.395 25.808 1.00 85.56 241 PRO A N 1
ATOM 1867 C CA . PRO A 1 241 ? -16.898 -5.629 25.773 1.00 85.56 241 PRO A CA 1
ATOM 1868 C C . PRO A 1 241 ? -17.705 -4.567 25.011 1.00 85.56 241 PRO A C 1
ATOM 1870 O O . PRO A 1 241 ? -18.865 -4.797 24.691 1.00 85.56 241 PRO A O 1
ATOM 1873 N N . GLN A 1 242 ? -17.114 -3.393 24.772 1.00 84.25 242 GLN A N 1
ATOM 1874 C CA . GLN A 1 242 ? -17.738 -2.258 24.086 1.00 84.25 242 GLN A CA 1
ATOM 1875 C C . GLN A 1 242 ? -17.367 -2.181 22.594 1.00 84.25 242 GLN A C 1
ATOM 1877 O O . GLN A 1 242 ? -17.722 -1.206 21.939 1.00 84.25 242 GLN A O 1
ATOM 1882 N N . GLY A 1 243 ? -16.665 -3.189 22.065 1.00 90.56 243 GLY A N 1
ATOM 1883 C CA . GLY A 1 243 ? -16.179 -3.230 20.686 1.00 90.56 243 GLY A CA 1
ATOM 1884 C C . GLY A 1 243 ? -14.659 -3.121 20.599 1.00 90.56 243 GLY A C 1
ATOM 1885 O O . GLY A 1 243 ? -13.944 -3.320 21.588 1.00 90.56 243 GLY A O 1
ATOM 1886 N N . ALA A 1 244 ? -14.171 -2.818 19.400 1.00 96.25 244 ALA A N 1
ATOM 1887 C CA . ALA A 1 244 ? -12.756 -2.629 19.128 1.00 96.25 244 ALA A CA 1
ATOM 1888 C C . ALA A 1 244 ? -12.492 -1.267 18.483 1.00 96.25 244 ALA A C 1
ATOM 1890 O O . ALA A 1 244 ? -13.315 -0.755 17.724 1.00 96.25 244 ALA A O 1
ATOM 1891 N N . SER A 1 245 ? -11.338 -0.681 18.784 1.00 97.25 245 SER A N 1
ATOM 1892 C CA . SER A 1 245 ? -10.888 0.573 18.184 1.00 97.25 245 SER A CA 1
ATOM 1893 C C . SER A 1 245 ? -9.388 0.569 17.956 1.00 97.25 245 SER A C 1
ATOM 1895 O O . SER A 1 245 ? -8.640 -0.066 18.697 1.00 97.25 245 SER A O 1
ATOM 1897 N N . VAL A 1 246 ? -8.949 1.323 16.959 1.00 98.31 246 VAL A N 1
ATOM 1898 C CA . VAL A 1 246 ? -7.537 1.619 16.740 1.00 98.31 246 VAL A CA 1
ATOM 1899 C C . VAL A 1 246 ? -7.279 3.055 17.171 1.00 98.31 246 VAL A C 1
ATOM 1901 O O . VAL A 1 246 ? -7.976 3.975 16.739 1.00 98.31 246 VAL A O 1
ATOM 1904 N N . ASN A 1 247 ? -6.266 3.223 18.016 1.00 98.19 247 ASN A N 1
ATOM 1905 C CA . ASN A 1 247 ? -5.859 4.499 18.591 1.00 98.19 247 ASN A CA 1
ATOM 1906 C C . ASN A 1 247 ? -4.405 4.794 18.176 1.00 98.19 247 ASN A C 1
ATOM 1908 O O . ASN A 1 247 ? -3.473 4.227 18.758 1.00 98.19 247 ASN A O 1
ATOM 1912 N N . PRO A 1 248 ? -4.187 5.606 17.131 1.00 98.44 248 PRO A N 1
ATOM 1913 C CA . PRO A 1 248 ? -2.865 6.114 16.779 1.00 98.44 248 PRO A CA 1
ATOM 1914 C C . PRO A 1 248 ? -2.349 7.210 17.717 1.00 98.44 248 PRO A C 1
ATOM 1916 O O . PRO A 1 248 ? -3.055 8.157 18.069 1.00 98.44 248 PRO A O 1
ATOM 1919 N N . TYR A 1 249 ? -1.073 7.097 18.075 1.00 98.38 249 TYR A N 1
ATOM 1920 C CA . TYR A 1 249 ? -0.328 7.999 18.943 1.00 98.38 249 TYR A CA 1
ATOM 1921 C C . TYR A 1 249 ? 0.923 8.516 18.246 1.00 98.38 249 TYR A C 1
ATOM 1923 O O . TYR A 1 249 ? 1.518 7.825 17.420 1.00 98.38 249 TYR A O 1
ATOM 1931 N N . VAL A 1 250 ? 1.343 9.720 18.624 1.00 97.81 250 VAL A N 1
ATOM 1932 C CA . VAL A 1 250 ? 2.572 10.354 18.153 1.00 97.81 250 VAL A CA 1
ATOM 1933 C C . VAL A 1 250 ? 3.353 10.928 19.330 1.00 97.81 250 VAL A C 1
ATOM 1935 O O . VAL A 1 250 ? 2.765 11.358 20.326 1.00 97.81 250 VAL A O 1
ATOM 1938 N N . PHE A 1 251 ? 4.675 10.945 19.210 1.00 97.06 251 PHE A N 1
ATOM 1939 C CA . PHE A 1 251 ? 5.565 11.684 20.103 1.00 97.06 251 PHE A CA 1
ATOM 1940 C C . PHE A 1 251 ? 6.785 12.199 19.334 1.00 97.06 251 PHE A C 1
ATOM 1942 O O . PHE A 1 251 ? 7.154 11.654 18.291 1.00 97.06 251 PHE A O 1
ATOM 1949 N N . ASP A 1 252 ? 7.408 13.254 19.855 1.00 96.06 252 ASP A N 1
ATOM 1950 C CA . ASP A 1 252 ? 8.660 13.801 19.326 1.00 96.06 252 ASP A CA 1
ATOM 1951 C C . ASP A 1 252 ? 9.844 12.992 19.873 1.00 96.06 252 ASP A C 1
ATOM 1953 O O . ASP A 1 252 ? 10.141 13.039 21.066 1.00 96.06 252 ASP A O 1
ATOM 1957 N N . ALA A 1 253 ? 10.510 12.236 19.004 1.00 94.06 253 ALA A N 1
ATOM 1958 C CA . ALA A 1 253 ? 11.632 11.375 19.357 1.00 94.06 253 ALA A CA 1
ATOM 1959 C C . ALA A 1 253 ? 12.946 12.149 19.572 1.00 94.06 253 ALA A C 1
ATOM 1961 O O . ALA A 1 253 ? 13.930 11.565 20.033 1.00 94.06 253 ALA A O 1
ATOM 1962 N N . THR A 1 254 ? 12.984 13.451 19.268 1.00 94.94 254 THR A N 1
ATOM 1963 C CA . THR A 1 254 ? 14.146 14.315 19.536 1.00 94.94 254 THR A CA 1
ATOM 1964 C C . THR A 1 254 ? 14.184 14.817 20.982 1.00 94.94 254 THR A C 1
ATOM 1966 O O . THR A 1 254 ? 15.233 15.264 21.454 1.00 94.94 254 THR A O 1
ATOM 1969 N N . ILE A 1 255 ? 13.066 14.699 21.706 1.00 95.62 255 ILE A N 1
ATOM 1970 C CA . ILE A 1 255 ? 12.906 15.157 23.086 1.00 95.62 255 ILE A CA 1
ATOM 1971 C C . ILE A 1 255 ? 12.793 13.932 24.012 1.00 95.62 255 ILE A C 1
ATOM 1973 O O . ILE A 1 255 ? 11.822 13.179 23.922 1.00 95.62 255 ILE A O 1
ATOM 1977 N N . PRO A 1 256 ? 13.749 13.711 24.934 1.00 93.06 256 PRO A N 1
ATOM 1978 C CA . PRO A 1 256 ? 13.592 12.704 25.982 1.00 93.06 256 PRO A CA 1
ATO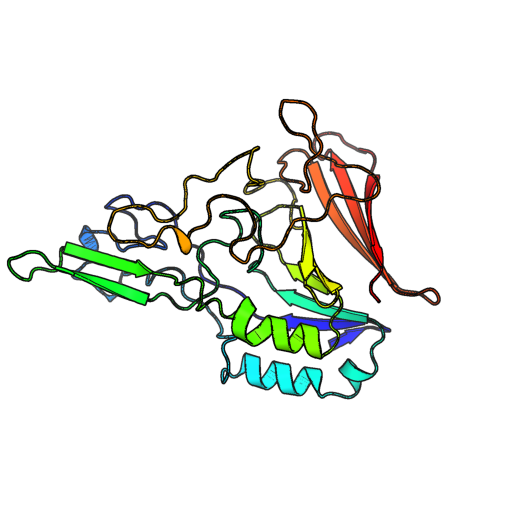M 1979 C C . PRO A 1 256 ? 12.322 12.956 26.802 1.00 93.06 256 PRO A C 1
ATOM 1981 O O . PRO A 1 256 ? 12.025 14.101 27.134 1.00 93.06 256 PRO A O 1
ATOM 1984 N N . ASP A 1 257 ? 11.590 11.891 27.134 1.00 93.75 257 ASP A N 1
ATOM 1985 C CA . ASP A 1 257 ? 10.325 11.951 27.885 1.00 93.75 257 ASP A CA 1
ATOM 1986 C C . ASP A 1 257 ? 9.232 12.818 27.223 1.00 93.75 257 ASP A C 1
ATOM 1988 O O . ASP A 1 257 ? 8.350 13.349 27.902 1.00 93.75 257 ASP A O 1
ATOM 1992 N N . SER A 1 258 ? 9.283 12.960 25.891 1.00 95.44 258 SER A N 1
ATOM 1993 C CA . SER A 1 258 ? 8.243 13.630 25.105 1.00 95.44 258 SER A CA 1
ATOM 1994 C C . SER A 1 258 ? 6.854 13.064 25.399 1.00 95.44 258 SER A C 1
ATOM 1996 O O . SER A 1 258 ? 6.671 11.855 25.570 1.00 95.44 258 SER A O 1
ATOM 1998 N N . GLU A 1 259 ? 5.860 13.949 25.451 1.00 96.75 259 GLU A N 1
ATOM 1999 C CA . GLU A 1 259 ? 4.477 13.555 25.687 1.00 96.75 259 GLU A CA 1
ATOM 2000 C C . GLU A 1 259 ? 3.963 12.695 24.526 1.00 96.75 259 GLU A C 1
ATOM 2002 O O . GLU A 1 259 ? 3.990 13.096 23.362 1.00 96.75 259 GLU A O 1
ATOM 2007 N N . VAL A 1 260 ? 3.434 11.522 24.865 1.00 98.12 260 VAL A N 1
ATOM 2008 C CA . VAL A 1 260 ? 2.740 10.648 23.921 1.00 98.12 260 VAL A CA 1
ATOM 2009 C C . VAL A 1 260 ? 1.295 11.110 23.798 1.00 98.12 260 VAL A C 1
ATOM 2011 O O . VAL A 1 260 ? 0.541 11.083 24.772 1.00 98.12 260 VAL A O 1
ATOM 2014 N N . ARG A 1 261 ? 0.889 11.510 22.592 1.00 98.12 261 ARG A N 1
ATOM 2015 C CA . ARG A 1 261 ? -0.437 12.085 22.335 1.00 98.12 261 ARG A CA 1
ATOM 2016 C C . ARG A 1 261 ? -1.196 11.260 21.303 1.00 98.12 261 ARG A C 1
ATOM 2018 O O . ARG A 1 261 ? -0.679 11.001 20.221 1.00 98.12 261 ARG A O 1
ATOM 2025 N N . MET A 1 262 ? -2.426 10.868 21.633 1.00 98.56 262 MET A N 1
ATOM 2026 C CA . MET A 1 262 ? -3.350 10.232 20.687 1.00 98.56 262 MET A CA 1
ATOM 2027 C C . MET A 1 262 ? -3.833 11.276 19.687 1.00 98.56 262 MET A C 1
ATOM 2029 O O . MET A 1 262 ? -4.320 12.326 20.108 1.00 98.56 262 MET A O 1
ATOM 2033 N N . PHE A 1 263 ? -3.686 11.008 18.394 1.00 98.56 263 PHE A N 1
ATOM 2034 C CA . PHE A 1 263 ? -4.001 11.983 17.347 1.00 98.56 263 PHE A CA 1
ATOM 2035 C C . PHE A 1 263 ? -5.131 11.526 16.412 1.00 98.56 263 PHE A C 1
ATOM 2037 O O . PHE A 1 263 ? -5.809 12.366 15.822 1.00 98.56 263 PHE A O 1
ATOM 2044 N N . ASP A 1 264 ? -5.399 10.222 16.338 1.00 98.62 264 ASP A N 1
ATOM 2045 C CA . ASP A 1 264 ? -6.551 9.655 15.633 1.00 98.62 264 ASP A CA 1
ATOM 2046 C C . ASP A 1 264 ? -7.243 8.601 16.508 1.00 98.62 264 ASP A C 1
ATOM 2048 O O . ASP A 1 264 ? -6.645 8.060 17.446 1.00 98.62 264 ASP A O 1
ATOM 2052 N N . ARG A 1 265 ? -8.506 8.303 16.195 1.00 97.69 265 ARG A N 1
ATOM 2053 C CA . ARG A 1 265 ? -9.269 7.212 16.801 1.00 97.69 265 ARG A CA 1
ATOM 2054 C C . ARG A 1 265 ? -10.407 6.772 15.891 1.00 97.69 265 ARG A C 1
ATOM 2056 O O . ARG A 1 265 ? -11.252 7.574 15.498 1.00 97.69 265 ARG A O 1
ATOM 2063 N N . PHE A 1 266 ? -10.503 5.469 15.641 1.00 97.75 266 PHE A N 1
ATOM 2064 C CA . PHE A 1 266 ? -11.611 4.901 14.872 1.00 97.75 266 PHE A CA 1
ATOM 2065 C C . PHE A 1 266 ? -12.024 3.521 15.384 1.00 97.75 266 PHE A C 1
ATOM 2067 O O . PHE A 1 266 ? -11.207 2.755 15.895 1.00 97.75 266 PHE A O 1
ATOM 2074 N N . ALA A 1 267 ? -13.317 3.220 15.274 1.00 96.94 267 ALA A N 1
ATOM 2075 C CA . ALA A 1 267 ? -13.882 1.931 15.658 1.00 96.94 267 ALA A CA 1
ATOM 2076 C C . ALA A 1 267 ? -13.726 0.898 14.531 1.00 96.94 267 ALA A C 1
ATOM 2078 O O . ALA A 1 267 ? -13.769 1.251 13.351 1.00 96.94 267 ALA A O 1
ATOM 2079 N N . LEU A 1 268 ? -13.586 -0.372 14.910 1.00 96.19 268 LEU A N 1
ATOM 2080 C CA . LEU A 1 268 ? -13.703 -1.521 14.015 1.00 96.19 268 LEU A CA 1
ATOM 2081 C C . LEU A 1 268 ? -15.098 -2.126 14.227 1.00 96.19 268 LEU A C 1
ATOM 2083 O O . LEU A 1 268 ? -15.399 -2.572 15.337 1.00 96.19 268 LEU A O 1
ATOM 2087 N N . ASN A 1 269 ? -15.941 -2.073 13.192 1.00 79.94 269 ASN A N 1
ATOM 2088 C CA . ASN A 1 269 ? -17.354 -2.477 13.246 1.00 79.94 269 ASN A CA 1
ATOM 2089 C C . ASN A 1 269 ? -17.599 -3.898 12.737 1.00 79.94 269 ASN A C 1
ATOM 2091 O O . ASN A 1 269 ? -16.912 -4.323 11.786 1.00 79.94 269 ASN A O 1
#

Secondary structure (DSSP, 8-state):
-EETTEEEEEP---B---B----TT--BSSB--GGGTT-GGG---SS-BSS--STTSHHHHHHHHHHHSHHHHT-SEEEEE-SS-SS-SGGGS-S-SS--EEEEEE-TTS-EEEEEEE--GGG-HIIIIIHHHHHHTT--EEEE-SSS-EEEEE-TT--EEEEE--BS-------TTT---S-S--STTS-GGGS-SSS-TT-PPPPPPSS--S-B-TTS-B-SEE--SSEEEEEEEEEETTEEEEEEEEEETTSTTPPPEE---EEE-

InterPro domains:
  IPR029052 Metallo-dependent phosphatase-like [G3DSA:3.60.21.10] (25-207)
  IPR029052 Metallo-dependent phosphatase-like [SSF56300] (3-172)

Foldseek 3Di:
DDDPLEDEAEDALDWDAFDLDPDQCGLGQWWHRQVCQVPVVPHNQHTARPADCAPPGPRLVVLLVVLVDPRLLRRQAYEYEYAQDQWAFFCSNPQASARWDWDFDADPVRDGRIITTARANVRRRCVPRPVVSCLVSQHQEYEYERFLKWWWFADPSGRIYIYARNDQAGNDHFAPPADFDPSFDDDPPYDCLSRGRGHTSVHTDIDAADAAAPDDGPVRHGDRMGGDNQKHKDWDWDQDPVAIKIWIWMFGNVDPPTDIDTGHMDGRD